Protein AF-A0A969CBD1-F1 (afdb_monomer_lite)

Radius of gyration: 22.47 Å; chains: 1; bounding box: 47×36×71 Å

Structure (mmCIF, N/CA/C/O backbone):
data_AF-A0A969CBD1-F1
#
_entry.id   AF-A0A969CBD1-F1
#
loop_
_atom_site.group_PDB
_atom_site.id
_atom_site.type_symbol
_atom_site.label_atom_id
_atom_site.label_alt_id
_atom_site.label_comp_id
_atom_site.label_asym_id
_atom_site.label_entity_id
_atom_site.label_seq_id
_atom_site.pdbx_PDB_ins_code
_atom_site.Cartn_x
_atom_site.Cartn_y
_atom_site.Cartn_z
_atom_site.occupancy
_atom_site.B_iso_or_equiv
_atom_site.auth_seq_id
_atom_site.auth_comp_id
_atom_site.auth_asym_id
_atom_site.auth_atom_id
_atom_site.pdbx_PDB_model_num
ATOM 1 N N . MET A 1 1 ? 7.216 21.024 -9.875 1.00 52.62 1 MET A N 1
ATOM 2 C CA . MET A 1 1 ? 6.582 19.966 -10.705 1.00 52.62 1 MET A CA 1
ATOM 3 C C . MET A 1 1 ? 6.315 20.379 -12.161 1.00 52.62 1 MET A C 1
ATOM 5 O O . MET A 1 1 ? 6.197 19.482 -12.989 1.00 52.62 1 MET A O 1
ATOM 9 N N . LEU A 1 2 ? 6.235 21.676 -12.508 1.00 53.75 2 LEU A N 1
ATOM 10 C CA . LEU A 1 2 ? 6.038 22.125 -13.900 1.00 53.75 2 LEU A CA 1
ATOM 11 C C . LEU A 1 2 ? 7.269 21.847 -14.801 1.00 53.75 2 LEU A C 1
ATOM 13 O O . LEU A 1 2 ? 7.099 21.348 -15.909 1.00 53.75 2 LEU A O 1
ATOM 17 N N . ASP A 1 3 ? 8.495 22.052 -14.300 1.00 60.16 3 ASP A N 1
ATOM 18 C CA . ASP A 1 3 ? 9.748 21.899 -15.076 1.00 60.16 3 ASP A CA 1
ATOM 19 C C . ASP A 1 3 ? 9.999 20.495 -15.635 1.00 60.16 3 ASP A C 1
ATOM 21 O O . ASP A 1 3 ? 10.441 20.321 -16.770 1.00 60.16 3 ASP A O 1
ATOM 25 N N . GLN A 1 4 ? 9.683 19.460 -14.858 1.00 65.44 4 GLN A N 1
ATOM 26 C CA . GLN A 1 4 ? 9.975 18.079 -15.245 1.00 65.44 4 GLN A CA 1
ATOM 27 C C . GLN A 1 4 ? 9.102 17.622 -16.423 1.00 65.44 4 GLN A C 1
ATOM 29 O O . GLN A 1 4 ? 9.536 16.832 -17.259 1.00 65.44 4 GLN A O 1
ATOM 34 N N . ARG A 1 5 ? 7.882 18.168 -16.522 1.00 72.94 5 ARG A N 1
ATOM 35 C CA . ARG A 1 5 ? 6.955 17.900 -17.628 1.00 72.94 5 ARG A CA 1
ATOM 36 C C . ARG A 1 5 ? 7.466 18.516 -18.930 1.00 72.94 5 ARG A C 1
ATOM 38 O O . ARG A 1 5 ? 7.411 17.853 -19.960 1.00 72.94 5 ARG A O 1
ATOM 45 N N . PHE A 1 6 ? 8.030 19.726 -18.878 1.00 76.00 6 PHE A N 1
ATOM 46 C CA . PHE A 1 6 ? 8.661 20.362 -20.039 1.00 76.00 6 PHE A CA 1
ATOM 47 C C . PHE A 1 6 ? 9.896 19.599 -20.517 1.00 76.00 6 PHE A C 1
ATOM 49 O O . PHE A 1 6 ? 10.013 19.341 -21.711 1.00 76.00 6 PHE A O 1
ATOM 56 N N . ALA A 1 7 ? 10.773 19.164 -19.608 1.00 74.12 7 ALA A N 1
ATOM 57 C CA . ALA A 1 7 ? 11.958 18.386 -19.972 1.00 74.12 7 ALA A CA 1
ATOM 58 C C . ALA A 1 7 ? 11.601 17.049 -20.657 1.00 74.12 7 ALA A C 1
ATOM 60 O O . ALA A 1 7 ? 12.218 16.679 -21.656 1.00 74.12 7 ALA A O 1
ATOM 61 N N . ILE A 1 8 ? 10.570 16.351 -20.162 1.00 77.81 8 ILE A N 1
ATOM 62 C CA . ILE A 1 8 ? 10.085 15.094 -20.756 1.00 77.81 8 ILE A CA 1
ATOM 63 C C . ILE A 1 8 ? 9.450 15.329 -22.131 1.00 77.81 8 ILE A C 1
ATOM 65 O O . ILE A 1 8 ? 9.606 14.488 -23.009 1.00 77.81 8 ILE A O 1
ATOM 69 N N . LEU A 1 9 ? 8.758 16.455 -22.337 1.00 82.81 9 LEU A N 1
ATOM 70 C CA . LEU A 1 9 ? 8.154 16.815 -23.626 1.00 82.81 9 LEU A CA 1
ATOM 71 C C . LEU A 1 9 ? 9.183 17.304 -24.652 1.00 82.81 9 LEU A C 1
ATOM 73 O O . LEU A 1 9 ? 9.011 17.076 -25.848 1.00 82.81 9 LEU A O 1
ATOM 77 N N . LEU A 1 10 ? 10.268 17.936 -24.203 1.00 83.31 10 LEU A N 1
ATOM 78 C CA . LEU A 1 10 ? 11.311 18.474 -25.072 1.00 83.31 10 LEU A CA 1
ATOM 79 C C . LEU A 1 10 ? 12.036 17.370 -25.854 1.00 83.31 10 LEU A C 1
ATOM 81 O O . LEU A 1 10 ? 12.313 17.538 -27.036 1.00 83.31 10 LEU A O 1
ATOM 85 N N . ALA A 1 11 ? 12.313 16.228 -25.223 1.00 79.94 11 ALA A N 1
ATOM 86 C CA . ALA A 1 11 ? 13.013 15.114 -25.861 1.00 79.94 11 ALA A CA 1
ATOM 87 C C . ALA A 1 11 ? 12.280 14.541 -27.102 1.00 79.94 11 ALA A C 1
ATOM 89 O O . ALA A 1 11 ? 12.882 14.521 -28.177 1.00 79.94 11 ALA A O 1
ATOM 90 N N . PRO A 1 12 ? 10.999 14.120 -27.032 1.00 76.44 12 PRO A N 1
ATOM 91 C CA . PRO A 1 12 ? 10.260 13.663 -28.206 1.00 76.44 12 PRO A CA 1
ATOM 92 C C . PRO A 1 12 ? 9.997 14.794 -29.203 1.00 76.44 12 PRO A C 1
ATOM 94 O O . PRO A 1 12 ? 9.977 14.531 -30.401 1.00 76.44 12 PRO A O 1
ATOM 97 N N . LEU A 1 13 ? 9.852 16.044 -28.745 1.00 83.62 13 LEU A N 1
ATOM 98 C CA . LEU A 1 13 ? 9.710 17.201 -29.630 1.00 83.62 13 LEU A CA 1
ATOM 99 C C . LEU A 1 13 ? 10.978 17.422 -30.469 1.00 83.62 13 LEU A C 1
ATOM 101 O O . LEU A 1 13 ? 10.888 17.605 -31.676 1.00 83.62 13 LEU A O 1
ATOM 105 N N . LEU A 1 14 ? 12.165 17.345 -29.861 1.00 81.12 14 LEU A N 1
ATOM 106 C CA . LEU A 1 14 ? 13.442 17.442 -30.572 1.00 81.12 14 LEU A CA 1
ATOM 107 C C . LEU A 1 14 ? 13.623 16.292 -31.566 1.00 81.12 14 LEU A C 1
ATOM 109 O O . LEU A 1 14 ? 14.070 16.527 -32.685 1.00 81.12 14 LEU A O 1
ATOM 113 N N . ILE A 1 15 ? 13.227 15.070 -31.201 1.00 78.69 15 ILE A N 1
ATOM 114 C CA . ILE A 1 15 ? 13.237 13.917 -32.114 1.00 78.69 15 ILE A CA 1
ATOM 115 C C . ILE A 1 15 ? 12.271 14.146 -33.288 1.00 78.69 15 ILE A C 1
ATOM 117 O O . ILE A 1 15 ? 12.641 13.924 -34.434 1.00 78.69 15 ILE A O 1
ATOM 121 N N . ALA A 1 16 ? 11.056 14.638 -33.031 1.00 75.94 16 ALA A N 1
ATOM 122 C CA . ALA A 1 16 ? 10.063 14.916 -34.070 1.00 75.94 16 ALA A CA 1
ATOM 123 C C . ALA A 1 16 ? 10.475 16.074 -34.999 1.00 75.94 16 ALA A C 1
ATOM 125 O O . ALA A 1 16 ? 10.200 16.039 -36.198 1.00 75.94 16 ALA A O 1
ATOM 126 N N . CYS A 1 17 ? 11.155 17.086 -34.455 1.00 81.69 17 CYS A N 1
ATOM 127 C CA . CYS A 1 17 ? 11.634 18.253 -35.193 1.00 81.69 17 CYS A CA 1
ATOM 128 C C . CYS A 1 17 ? 12.967 18.013 -35.920 1.00 81.69 17 CYS A C 1
ATOM 130 O O . CYS A 1 17 ? 13.375 18.851 -36.724 1.00 81.69 17 CYS A O 1
ATOM 132 N N . THR A 1 18 ? 13.653 16.893 -35.676 1.00 80.69 18 THR A N 1
ATOM 133 C CA . THR A 1 18 ? 14.911 16.556 -36.354 1.00 80.69 18 THR A CA 1
ATOM 134 C C . THR A 1 18 ? 14.688 15.464 -37.395 1.00 80.69 18 THR A C 1
ATOM 136 O O . THR A 1 18 ? 14.350 14.323 -37.097 1.00 80.69 18 THR A O 1
ATOM 139 N N . ARG A 1 19 ? 14.922 15.789 -38.671 1.00 75.25 19 ARG A N 1
ATOM 140 C CA . ARG A 1 19 ? 14.993 14.774 -39.731 1.00 75.25 19 ARG A CA 1
ATOM 141 C C . ARG A 1 19 ? 16.381 14.147 -39.737 1.00 75.25 19 ARG A C 1
ATOM 143 O O . ARG A 1 19 ? 17.276 14.605 -40.443 1.00 75.25 19 ARG A O 1
ATOM 150 N N . PHE A 1 20 ? 16.565 13.096 -38.946 1.00 75.69 20 PHE A N 1
ATOM 151 C CA . PHE A 1 20 ? 17.799 12.320 -38.975 1.00 75.69 20 PHE A CA 1
ATOM 152 C C . PHE A 1 20 ? 17.825 11.407 -40.207 1.00 75.69 20 PHE A C 1
ATOM 154 O O . PHE A 1 20 ? 17.099 10.418 -40.276 1.00 75.69 20 PHE A O 1
ATOM 161 N N . THR A 1 21 ? 18.669 11.741 -41.186 1.00 78.88 21 THR A N 1
ATOM 162 C CA . THR A 1 21 ? 18.946 10.875 -42.341 1.00 78.88 21 THR A CA 1
ATOM 163 C C . THR A 1 21 ? 20.334 10.262 -42.156 1.00 78.88 21 THR A C 1
ATOM 165 O O . THR A 1 21 ? 21.328 10.980 -42.284 1.00 78.88 21 THR A O 1
ATOM 168 N N . PRO A 1 22 ? 20.445 8.969 -41.808 1.00 77.75 22 PRO A N 1
ATOM 169 C CA . PRO A 1 22 ? 21.741 8.340 -41.608 1.00 77.75 22 PRO A CA 1
ATOM 170 C C . PRO A 1 22 ? 22.526 8.321 -42.930 1.00 77.75 22 PRO A C 1
ATOM 172 O O . PRO A 1 22 ? 21.990 7.890 -43.950 1.00 77.75 22 PRO A O 1
ATOM 175 N N . PRO A 1 23 ? 23.807 8.731 -42.939 1.00 79.75 23 PRO A N 1
ATOM 176 C CA . PRO A 1 23 ? 24.582 8.862 -44.175 1.00 79.75 23 PRO A CA 1
ATOM 177 C C . PRO A 1 23 ? 24.974 7.512 -44.796 1.00 79.75 23 PRO A C 1
ATOM 179 O O . PRO A 1 23 ? 25.394 7.461 -45.949 1.00 79.75 23 PRO A O 1
ATOM 182 N N . ARG A 1 24 ? 24.868 6.408 -44.042 1.00 89.62 24 ARG A N 1
ATOM 183 C CA . ARG A 1 24 ? 25.140 5.042 -44.513 1.00 89.62 24 ARG A CA 1
ATOM 184 C C . ARG A 1 24 ? 24.111 4.060 -43.942 1.00 89.62 24 ARG A C 1
ATOM 186 O O . ARG A 1 24 ? 23.766 4.189 -42.764 1.00 89.62 24 ARG A O 1
ATOM 193 N N . PRO A 1 25 ? 23.699 3.024 -44.699 1.00 86.25 25 PRO A N 1
ATOM 194 C CA . PRO A 1 25 ? 22.736 2.026 -44.225 1.00 86.25 25 PRO A CA 1
ATOM 195 C C . PRO A 1 25 ? 23.235 1.265 -42.988 1.00 86.25 25 PRO A C 1
ATOM 197 O O . PRO A 1 25 ? 22.450 0.978 -42.089 1.00 86.25 25 PRO A O 1
ATOM 200 N N . ALA A 1 26 ? 24.547 1.033 -42.878 1.00 90.56 26 ALA A N 1
ATOM 201 C CA . ALA A 1 26 ? 25.154 0.395 -41.709 1.00 90.56 26 ALA A CA 1
ATOM 202 C C . ALA A 1 26 ? 24.943 1.193 -40.405 1.00 90.56 26 ALA A C 1
ATOM 204 O O . ALA A 1 26 ? 24.744 0.605 -39.347 1.00 90.56 26 ALA A O 1
ATOM 205 N N . ILE A 1 27 ? 24.933 2.532 -40.471 1.00 88.81 27 ILE A N 1
ATOM 206 C CA . ILE A 1 27 ? 24.685 3.394 -39.300 1.00 88.81 27 ILE A CA 1
ATOM 207 C C . ILE A 1 27 ? 23.218 3.293 -38.876 1.00 88.81 27 ILE A C 1
ATOM 209 O O . ILE A 1 27 ? 22.927 3.195 -37.688 1.00 88.81 27 ILE A O 1
ATOM 213 N N . ALA A 1 28 ? 22.296 3.266 -39.844 1.00 85.31 28 ALA A N 1
ATOM 214 C CA . ALA A 1 28 ? 20.875 3.065 -39.576 1.00 85.31 28 ALA A CA 1
ATOM 215 C C . ALA A 1 28 ? 20.621 1.712 -38.891 1.00 85.31 28 ALA A C 1
ATOM 217 O O . ALA A 1 28 ? 19.917 1.646 -37.886 1.00 85.31 28 ALA A O 1
ATOM 218 N N . GLN A 1 29 ? 21.246 0.647 -39.402 1.00 90.06 29 GLN A N 1
ATOM 219 C CA . GLN A 1 29 ? 21.161 -0.701 -38.838 1.00 90.06 29 GLN A CA 1
ATOM 220 C C . GLN A 1 29 ? 21.757 -0.775 -37.429 1.00 90.06 29 GLN A C 1
ATOM 222 O O . GLN A 1 29 ? 21.137 -1.357 -36.544 1.00 90.06 29 GLN A O 1
ATOM 227 N N . ALA A 1 30 ? 22.915 -0.149 -37.193 1.00 91.31 30 ALA A N 1
ATOM 228 C CA . ALA A 1 30 ? 23.539 -0.101 -35.873 1.00 91.31 30 ALA A CA 1
ATOM 229 C C . ALA A 1 30 ? 22.672 0.652 -34.850 1.00 91.31 30 ALA A C 1
ATOM 231 O O . ALA A 1 30 ? 22.482 0.171 -33.735 1.00 91.31 30 ALA A O 1
ATOM 232 N N . LEU A 1 31 ? 22.095 1.798 -35.233 1.00 88.81 31 LEU A N 1
ATOM 233 C CA . LEU A 1 31 ? 21.176 2.554 -34.377 1.00 88.81 31 LEU A CA 1
ATOM 234 C C . LEU A 1 31 ? 19.907 1.762 -34.069 1.00 88.81 31 LEU A C 1
ATOM 236 O O . LEU A 1 31 ? 19.485 1.712 -32.916 1.00 88.81 31 LEU A O 1
ATOM 240 N N . PHE A 1 32 ? 19.322 1.109 -35.073 1.00 89.38 32 PHE A N 1
ATOM 241 C CA . PHE A 1 32 ? 18.166 0.245 -34.870 1.00 89.38 32 PHE A CA 1
ATOM 242 C C . PHE A 1 32 ? 18.493 -0.913 -33.922 1.00 89.38 32 PHE A C 1
ATOM 244 O O . PHE A 1 32 ? 17.759 -1.138 -32.965 1.00 89.38 32 PHE A O 1
ATOM 251 N N . ALA A 1 33 ? 19.616 -1.604 -34.135 1.00 94.31 33 ALA A N 1
ATOM 252 C CA . ALA A 1 33 ? 20.061 -2.691 -33.269 1.00 94.31 33 ALA A CA 1
ATOM 253 C C . ALA A 1 33 ? 20.298 -2.212 -31.829 1.00 94.31 33 ALA A C 1
ATOM 255 O O . ALA A 1 33 ? 19.878 -2.876 -30.885 1.00 94.31 33 ALA A O 1
ATOM 256 N N . MET A 1 34 ? 20.904 -1.036 -31.652 1.00 94.56 34 MET A N 1
ATOM 257 C CA . MET A 1 34 ? 21.104 -0.417 -30.341 1.00 94.56 34 MET A CA 1
ATOM 258 C C . MET A 1 34 ? 19.771 -0.096 -29.652 1.00 94.56 34 MET A C 1
ATOM 260 O O . MET A 1 34 ? 19.590 -0.438 -28.486 1.00 94.56 34 MET A O 1
ATOM 264 N N . LEU A 1 35 ? 18.824 0.533 -30.354 1.00 91.50 35 LEU A N 1
ATOM 265 C CA . LEU A 1 35 ? 17.502 0.854 -29.805 1.00 91.50 35 LEU A CA 1
ATOM 266 C C . LEU A 1 35 ? 16.701 -0.409 -29.477 1.00 91.50 35 LEU A C 1
ATOM 268 O O . LEU A 1 35 ? 16.071 -0.475 -28.423 1.00 91.50 35 LEU A O 1
ATOM 272 N N . ALA A 1 36 ? 16.764 -1.425 -30.338 1.00 93.62 36 ALA A N 1
ATOM 273 C CA . ALA A 1 36 ? 16.148 -2.722 -30.095 1.00 93.62 36 ALA A CA 1
ATOM 274 C C . ALA A 1 36 ? 16.757 -3.402 -28.861 1.00 93.62 36 ALA A C 1
ATOM 276 O O . ALA A 1 36 ? 16.020 -3.894 -28.010 1.00 93.62 36 ALA A O 1
ATOM 277 N N . LEU A 1 37 ? 18.085 -3.370 -28.709 1.00 96.31 37 LEU A N 1
ATOM 278 C CA . LEU A 1 37 ? 18.768 -3.900 -27.530 1.00 96.31 37 LEU A CA 1
ATOM 279 C C . LEU A 1 37 ? 18.362 -3.151 -26.253 1.00 96.31 37 LEU A C 1
ATOM 281 O O . LEU A 1 37 ? 18.040 -3.784 -25.251 1.00 96.31 37 LEU A O 1
ATOM 285 N N . LEU A 1 38 ? 18.318 -1.816 -26.287 1.00 95.31 38 LEU A N 1
ATOM 286 C CA . LEU A 1 38 ? 17.863 -1.001 -25.156 1.00 95.31 38 LEU A CA 1
ATOM 287 C C . LEU A 1 38 ? 16.411 -1.309 -24.779 1.00 95.31 38 LEU A C 1
ATOM 289 O O . LEU A 1 38 ? 16.097 -1.426 -23.594 1.00 95.31 38 LEU A O 1
ATOM 293 N N . LEU A 1 39 ? 15.536 -1.484 -25.772 1.00 94.31 39 LEU A N 1
ATOM 294 C CA . LEU A 1 39 ? 14.149 -1.881 -25.554 1.00 94.31 39 LEU A CA 1
ATOM 295 C C . LEU A 1 39 ? 14.066 -3.270 -24.911 1.00 94.31 39 LEU A C 1
ATOM 297 O O . LEU A 1 39 ? 13.336 -3.437 -23.939 1.00 94.31 39 LEU A O 1
ATOM 301 N N . LEU A 1 40 ? 14.836 -4.246 -25.398 1.00 96.69 40 LEU A N 1
ATOM 302 C CA . LEU A 1 40 ? 14.881 -5.594 -24.827 1.00 96.69 40 LEU A CA 1
ATOM 303 C C . LEU A 1 40 ? 15.370 -5.582 -23.378 1.00 96.69 40 LEU A C 1
ATOM 305 O O . LEU A 1 40 ? 14.739 -6.198 -22.522 1.00 96.69 40 LEU A O 1
ATOM 309 N N . ILE A 1 41 ? 16.439 -4.837 -23.080 1.00 95.25 41 ILE A N 1
ATOM 310 C CA . ILE A 1 41 ? 16.942 -4.666 -21.711 1.00 95.25 41 ILE A CA 1
ATOM 311 C C . ILE A 1 41 ? 15.858 -4.037 -20.833 1.00 95.25 41 ILE A C 1
ATOM 313 O O . ILE A 1 41 ? 15.567 -4.545 -19.751 1.00 95.25 41 ILE A O 1
ATOM 317 N N . ARG A 1 42 ? 15.215 -2.959 -21.297 1.00 90.88 42 ARG A N 1
ATOM 318 C CA . ARG A 1 42 ? 14.157 -2.278 -20.542 1.00 90.88 42 ARG A CA 1
ATOM 319 C C . ARG A 1 42 ? 12.977 -3.204 -20.260 1.00 90.88 42 ARG A C 1
ATOM 321 O O . ARG A 1 42 ? 12.519 -3.254 -19.121 1.00 90.88 42 ARG A O 1
ATOM 328 N N . THR A 1 43 ? 12.512 -3.944 -21.260 1.00 92.38 43 THR A N 1
ATOM 329 C CA . THR A 1 43 ? 11.437 -4.930 -21.108 1.00 92.38 43 THR A CA 1
ATOM 330 C C . THR A 1 43 ? 11.844 -6.047 -20.153 1.00 92.38 43 THR A C 1
ATOM 332 O O . THR A 1 43 ? 11.051 -6.420 -19.294 1.00 92.38 43 THR A O 1
ATOM 335 N N . GLY A 1 44 ? 13.087 -6.528 -20.233 1.00 93.56 44 GLY A N 1
ATOM 336 C CA . GLY A 1 44 ? 13.635 -7.516 -19.305 1.00 93.56 44 GLY A CA 1
ATOM 337 C C . GLY A 1 44 ? 13.632 -7.028 -17.856 1.00 93.56 44 GLY A C 1
ATOM 338 O O . GLY A 1 44 ? 13.184 -7.751 -16.970 1.00 93.56 44 GLY A O 1
ATOM 339 N N . VAL A 1 45 ? 14.040 -5.777 -17.613 1.00 87.75 45 VAL A N 1
ATOM 340 C CA . VAL A 1 45 ? 13.984 -5.155 -16.278 1.00 87.75 45 VAL A CA 1
ATOM 341 C C . VAL A 1 45 ? 12.543 -5.059 -15.773 1.00 87.75 45 VAL A C 1
ATOM 343 O O . VAL A 1 45 ? 12.283 -5.429 -14.633 1.00 87.75 45 VAL A O 1
ATOM 346 N N . VAL A 1 46 ? 11.597 -4.614 -16.608 1.00 85.62 46 VAL A N 1
ATOM 347 C CA . VAL A 1 46 ? 10.173 -4.522 -16.229 1.00 85.62 46 VAL A CA 1
ATOM 348 C C . VAL A 1 46 ? 9.575 -5.903 -15.943 1.00 85.62 46 VAL A C 1
ATOM 350 O O . VAL A 1 46 ? 8.848 -6.075 -14.968 1.00 85.62 46 VAL A O 1
ATOM 353 N N . ALA A 1 47 ? 9.897 -6.908 -16.756 1.00 87.75 47 ALA A N 1
ATOM 354 C CA . ALA A 1 47 ? 9.450 -8.276 -16.524 1.00 87.75 47 ALA A CA 1
ATOM 355 C C . ALA A 1 47 ? 10.019 -8.830 -15.209 1.00 87.75 47 ALA A C 1
ATOM 357 O O . ALA A 1 47 ? 9.289 -9.440 -14.427 1.00 87.75 47 ALA A O 1
ATOM 358 N N . HIS A 1 48 ? 11.301 -8.574 -14.932 1.00 85.94 48 HIS A N 1
ATOM 359 C CA . HIS A 1 48 ? 11.945 -8.986 -13.690 1.00 85.94 48 HIS A CA 1
ATOM 360 C C . HIS A 1 48 ? 11.299 -8.333 -12.458 1.00 85.94 48 HIS A C 1
ATOM 362 O O . HIS A 1 48 ? 10.995 -9.034 -11.491 1.00 85.94 48 HIS A O 1
ATOM 368 N N . THR A 1 49 ? 11.015 -7.025 -12.494 1.00 81.69 49 THR A N 1
ATOM 369 C CA . THR A 1 49 ? 10.340 -6.341 -11.377 1.00 81.69 49 THR A CA 1
ATOM 370 C C . THR A 1 49 ? 8.911 -6.839 -11.182 1.00 81.69 49 THR A C 1
ATOM 372 O O . THR A 1 49 ? 8.503 -7.091 -10.051 1.00 81.69 49 THR A O 1
ATOM 375 N N . TRP A 1 50 ? 8.157 -7.077 -12.258 1.00 83.75 50 TRP A N 1
ATOM 376 C CA . TRP A 1 50 ? 6.828 -7.689 -12.168 1.00 83.75 50 TRP A CA 1
ATOM 377 C C . TRP A 1 50 ? 6.848 -9.076 -11.530 1.00 83.75 50 TRP A C 1
ATOM 379 O O . TRP A 1 50 ? 5.992 -9.374 -10.698 1.00 83.75 50 TRP A O 1
ATOM 389 N N . VAL A 1 51 ? 7.815 -9.924 -11.891 1.00 85.81 51 VAL A N 1
ATOM 390 C CA . VAL A 1 51 ? 7.967 -11.245 -11.266 1.00 85.81 51 VAL A CA 1
ATOM 391 C C . VAL A 1 51 ? 8.287 -11.102 -9.778 1.00 85.81 51 VAL A C 1
ATOM 393 O O . VAL A 1 51 ? 7.678 -11.804 -8.974 1.00 85.81 51 VAL A O 1
ATOM 396 N N . ALA A 1 52 ? 9.158 -10.163 -9.398 1.00 79.62 52 ALA A N 1
ATOM 397 C CA . ALA A 1 52 ? 9.479 -9.902 -7.995 1.00 79.62 52 ALA A CA 1
ATOM 398 C C . ALA A 1 52 ? 8.249 -9.453 -7.180 1.00 79.62 52 ALA A C 1
ATOM 400 O O . ALA A 1 52 ? 8.047 -9.929 -6.064 1.00 79.62 52 ALA A O 1
ATOM 401 N N . HIS A 1 53 ? 7.375 -8.618 -7.750 1.00 80.69 53 HIS A N 1
ATOM 402 C CA . HIS A 1 53 ? 6.156 -8.148 -7.077 1.00 80.69 53 HIS A CA 1
ATOM 403 C C . HIS A 1 53 ? 5.059 -9.210 -6.924 1.00 80.69 53 HIS A C 1
ATOM 405 O O . HIS A 1 53 ? 4.110 -9.000 -6.168 1.00 80.69 53 HIS A O 1
ATOM 411 N N . ARG A 1 54 ? 5.164 -10.371 -7.587 1.00 86.94 54 ARG A N 1
ATOM 412 C CA . ARG A 1 54 ? 4.211 -11.474 -7.362 1.00 86.94 54 ARG A CA 1
ATOM 413 C C . ARG A 1 54 ? 4.245 -11.970 -5.919 1.00 86.94 54 ARG A C 1
ATOM 415 O O . ARG A 1 54 ? 3.195 -12.345 -5.407 1.00 86.94 54 ARG A O 1
ATOM 422 N N . ALA A 1 55 ? 5.418 -11.951 -5.284 1.00 85.62 55 ALA A N 1
ATOM 423 C CA . ALA A 1 55 ? 5.559 -12.307 -3.876 1.00 85.62 55 ALA A CA 1
ATOM 424 C C . ALA A 1 55 ? 4.814 -11.305 -2.982 1.00 85.62 55 ALA A C 1
ATOM 426 O O . ALA A 1 55 ? 3.983 -11.719 -2.181 1.00 85.62 55 ALA A O 1
ATOM 427 N N . ASP A 1 56 ? 5.021 -10.001 -3.205 1.00 85.69 56 ASP A N 1
ATOM 428 C CA . ASP A 1 56 ? 4.342 -8.932 -2.458 1.00 85.69 56 ASP A CA 1
ATOM 429 C C . ASP A 1 56 ? 2.806 -9.040 -2.590 1.00 85.69 56 ASP A C 1
ATOM 431 O O . ASP A 1 56 ? 2.072 -8.914 -1.612 1.00 85.69 56 ASP A O 1
ATOM 435 N N . LEU A 1 57 ? 2.302 -9.322 -3.801 1.00 89.44 57 LEU A N 1
ATOM 436 C CA . LEU A 1 57 ? 0.868 -9.506 -4.048 1.00 89.44 57 LEU A CA 1
ATOM 437 C C . LEU A 1 57 ? 0.313 -10.771 -3.378 1.00 89.44 57 LEU A C 1
ATOM 439 O O . LEU A 1 57 ? -0.808 -10.755 -2.870 1.00 89.44 57 LEU A O 1
ATOM 443 N N . ALA A 1 58 ? 1.062 -11.875 -3.407 1.00 92.12 58 ALA A N 1
ATOM 444 C CA . ALA A 1 58 ? 0.651 -13.116 -2.761 1.00 92.12 58 ALA A CA 1
ATOM 445 C C . ALA A 1 58 ? 0.563 -12.943 -1.239 1.00 92.12 58 ALA A C 1
ATOM 447 O O . ALA A 1 58 ? -0.427 -13.350 -0.641 1.00 92.12 58 ALA A O 1
ATOM 448 N N . GLU A 1 59 ? 1.551 -12.282 -0.638 1.00 90.75 59 GLU A N 1
ATOM 449 C CA . GLU A 1 59 ? 1.585 -11.968 0.791 1.00 90.75 59 GLU A CA 1
ATOM 450 C C . GLU A 1 59 ? 0.444 -11.018 1.190 1.00 90.75 59 GLU A C 1
ATOM 452 O O . GLU A 1 59 ? -0.291 -11.291 2.137 1.00 90.75 59 GLU A O 1
ATOM 457 N N . MET A 1 60 ? 0.190 -9.969 0.398 1.00 92.69 60 MET A N 1
ATOM 458 C CA . MET A 1 60 ? -0.976 -9.100 0.591 1.00 92.69 60 MET A CA 1
ATOM 459 C C . MET A 1 60 ? -2.288 -9.893 0.562 1.00 92.69 60 MET A C 1
ATOM 461 O O . MET A 1 60 ? -3.150 -9.702 1.416 1.00 92.69 60 MET A O 1
ATOM 465 N N . ARG A 1 61 ? -2.456 -10.816 -0.391 1.00 95.00 61 ARG A N 1
ATOM 466 C CA . ARG A 1 61 ? -3.648 -11.675 -0.440 1.00 95.00 61 ARG A CA 1
ATOM 467 C C . ARG A 1 61 ? -3.742 -12.632 0.741 1.00 95.00 61 ARG A C 1
ATOM 469 O O . ARG A 1 61 ? -4.853 -12.928 1.166 1.00 95.00 61 ARG A O 1
ATOM 476 N N 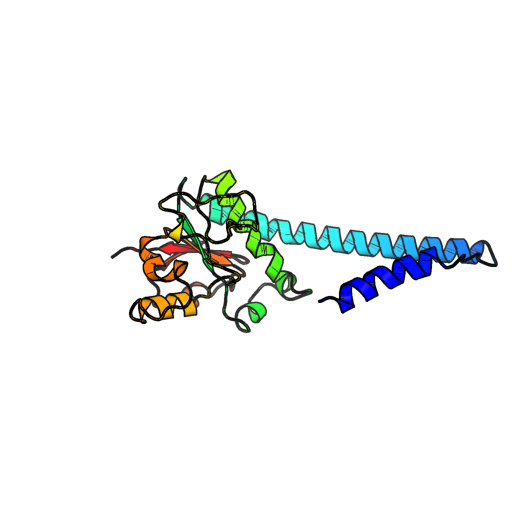. GLN A 1 62 ? -2.620 -13.097 1.290 1.00 95.44 62 GLN A N 1
ATOM 477 C CA . GLN A 1 62 ? -2.623 -13.875 2.530 1.00 95.44 62 GLN A CA 1
ATOM 478 C C . GLN A 1 62 ? -3.126 -13.030 3.704 1.00 95.44 62 GLN A C 1
ATOM 480 O O . GLN A 1 62 ? -4.012 -13.485 4.424 1.00 95.44 62 GLN A O 1
ATOM 485 N N . ALA A 1 63 ? -2.656 -11.785 3.846 1.00 94.75 63 ALA A N 1
ATOM 486 C CA . ALA A 1 63 ? -3.173 -10.854 4.850 1.00 94.75 63 ALA A CA 1
ATOM 487 C C . ALA A 1 63 ? -4.682 -10.615 4.664 1.00 94.75 63 ALA A C 1
ATOM 489 O O . ALA A 1 63 ? -5.471 -10.777 5.594 1.00 94.75 63 ALA A O 1
ATOM 490 N N . ILE A 1 64 ? -5.113 -10.317 3.435 1.00 96.56 64 ILE A N 1
ATOM 491 C CA . ILE A 1 64 ? -6.531 -10.126 3.106 1.00 96.56 64 ILE A CA 1
ATOM 492 C C . ILE A 1 64 ? -7.335 -11.393 3.409 1.00 96.56 64 ILE A C 1
ATOM 494 O O . ILE A 1 64 ? -8.456 -11.297 3.893 1.00 96.56 64 ILE A O 1
ATOM 498 N N . ALA A 1 65 ? -6.802 -12.593 3.180 1.00 96.56 65 ALA A N 1
ATOM 499 C CA . ALA A 1 65 ? -7.518 -13.830 3.471 1.00 96.56 65 ALA A CA 1
ATOM 500 C C . ALA A 1 65 ? -7.860 -13.985 4.965 1.00 96.56 65 ALA A C 1
ATOM 502 O O . ALA A 1 65 ? -8.921 -14.543 5.265 1.00 96.56 65 ALA A O 1
ATOM 503 N N . MET A 1 66 ? -7.016 -13.455 5.862 1.00 96.75 66 MET A N 1
ATOM 504 C CA . MET A 1 66 ? -7.155 -13.550 7.322 1.00 96.75 66 MET A CA 1
ATOM 505 C C . MET A 1 66 ? -8.195 -12.600 7.927 1.00 96.75 66 MET A C 1
ATOM 507 O O . MET A 1 66 ? -8.638 -12.846 9.049 1.00 96.75 66 MET A O 1
ATOM 511 N N . ILE A 1 67 ? -8.606 -11.543 7.219 1.00 96.56 67 ILE A N 1
ATOM 512 C CA . ILE A 1 67 ? -9.632 -10.621 7.726 1.00 96.56 67 ILE A CA 1
ATOM 513 C C . ILE A 1 67 ? -11.053 -11.133 7.448 1.00 96.56 67 ILE A C 1
ATOM 515 O O . ILE A 1 67 ? -11.330 -11.836 6.461 1.00 96.56 67 ILE A O 1
ATOM 519 N N . GLU A 1 68 ? -11.980 -10.753 8.326 1.00 96.12 68 GLU A N 1
ATOM 520 C CA . GLU A 1 68 ? -13.399 -11.034 8.162 1.00 96.12 68 GLU A CA 1
ATOM 521 C C . GLU A 1 68 ? -14.008 -10.222 7.003 1.00 96.12 68 GLU A C 1
ATOM 523 O O . GLU A 1 68 ? -13.545 -9.138 6.636 1.00 96.12 68 GLU A O 1
ATOM 528 N N . ARG A 1 69 ? -15.086 -10.746 6.405 1.00 96.38 69 ARG A N 1
ATOM 529 C CA . ARG A 1 69 ? -15.830 -10.012 5.374 1.00 96.38 69 ARG A CA 1
ATOM 530 C C . ARG A 1 69 ? -16.478 -8.773 6.003 1.00 96.38 69 ARG A C 1
ATOM 532 O O . ARG A 1 69 ? -17.119 -8.894 7.040 1.00 96.38 69 ARG A O 1
ATOM 539 N N . GLY A 1 70 ? -16.339 -7.607 5.377 1.00 95.06 70 GLY A N 1
ATOM 540 C CA . GLY A 1 70 ? -16.856 -6.340 5.909 1.00 95.06 70 GLY A CA 1
ATOM 541 C C . GLY A 1 70 ? -15.977 -5.675 6.973 1.00 95.06 70 GLY A C 1
ATOM 542 O O . GLY A 1 70 ? -16.371 -4.636 7.497 1.00 95.06 70 GLY A O 1
ATOM 543 N N . ALA A 1 7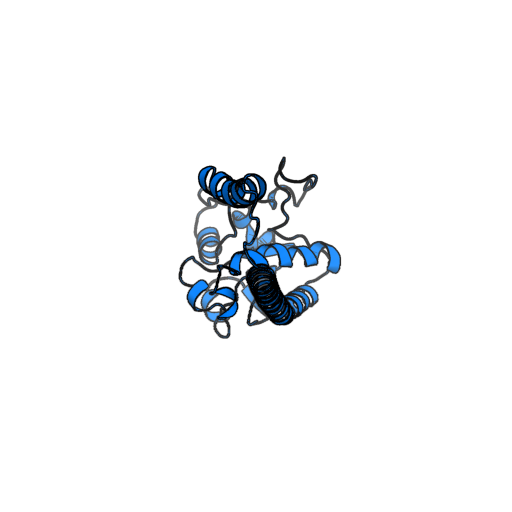1 ? -14.809 -6.241 7.296 1.00 95.94 71 ALA A N 1
ATOM 544 C CA . ALA A 1 71 ? -13.910 -5.676 8.297 1.00 95.94 71 ALA A CA 1
ATOM 545 C C . ALA A 1 71 ? -13.401 -4.275 7.913 1.00 95.94 71 ALA A C 1
ATOM 547 O O . ALA A 1 71 ? -13.338 -3.912 6.736 1.00 95.94 71 ALA A O 1
ATOM 548 N N . ARG A 1 72 ? -13.005 -3.487 8.915 1.00 94.94 72 ARG A N 1
ATOM 549 C CA . ARG A 1 72 ? -12.416 -2.153 8.741 1.00 94.94 72 ARG A CA 1
ATOM 550 C C . ARG A 1 72 ? -10.913 -2.233 8.973 1.00 94.94 72 ARG A C 1
ATOM 552 O O . ARG A 1 72 ? -10.466 -2.557 10.072 1.00 94.94 72 ARG A O 1
ATOM 559 N N . MET A 1 73 ? -10.133 -1.932 7.943 1.00 94.38 73 MET A N 1
ATOM 560 C CA . MET A 1 73 ? -8.678 -2.044 7.955 1.00 94.38 73 MET A CA 1
ATOM 561 C C . MET A 1 73 ? -8.016 -0.667 7.877 1.00 94.38 73 MET A C 1
ATOM 563 O O . MET A 1 73 ? -8.206 0.080 6.911 1.00 94.38 73 MET A O 1
ATOM 567 N N . LEU A 1 74 ? -7.214 -0.350 8.891 1.00 93.50 74 LEU A N 1
ATOM 568 C CA . LEU A 1 74 ? -6.366 0.832 8.920 1.00 93.50 74 LEU A CA 1
ATOM 569 C C . LEU A 1 74 ? -5.012 0.493 8.310 1.00 93.50 74 LEU A C 1
ATOM 571 O O . LEU A 1 74 ? -4.303 -0.378 8.799 1.00 93.50 74 LEU A O 1
ATOM 575 N N . VAL A 1 75 ? -4.647 1.192 7.247 1.00 91.62 75 VAL A N 1
ATOM 576 C CA . VAL A 1 75 ? -3.344 1.051 6.606 1.00 91.62 75 VAL A CA 1
ATOM 577 C C . VAL A 1 75 ? -2.401 2.090 7.190 1.00 91.62 75 VAL A C 1
ATOM 579 O O . VAL A 1 75 ? -2.694 3.289 7.153 1.00 91.62 75 VAL A O 1
ATOM 582 N N . VAL A 1 76 ? -1.270 1.619 7.699 1.00 89.50 76 VAL A N 1
ATOM 583 C CA . VAL A 1 76 ? -0.203 2.434 8.277 1.00 89.50 76 VAL A CA 1
ATOM 584 C C . VAL A 1 76 ? 1.106 2.173 7.544 1.00 89.50 76 VAL A C 1
ATOM 586 O O . VAL A 1 76 ? 1.255 1.194 6.806 1.00 89.50 76 VAL A O 1
ATOM 589 N N . ARG A 1 77 ? 2.074 3.059 7.744 1.00 84.75 77 ARG A N 1
ATOM 590 C CA . ARG A 1 77 ? 3.432 2.892 7.234 1.00 84.75 77 ARG A CA 1
ATOM 591 C C . ARG A 1 77 ? 4.463 3.051 8.352 1.00 84.75 77 ARG A C 1
ATOM 593 O O . ARG A 1 77 ? 4.178 3.663 9.372 1.00 84.75 77 ARG A O 1
ATOM 600 N N . PRO A 1 78 ? 5.691 2.587 8.139 1.00 78.19 78 PRO A N 1
ATOM 601 C CA . PRO A 1 78 ? 6.827 2.970 8.951 1.00 78.19 78 PRO A CA 1
ATOM 602 C C . PRO A 1 78 ? 7.128 4.476 8.937 1.00 78.19 78 PRO A C 1
ATOM 604 O O . PRO A 1 78 ? 6.878 5.189 7.952 1.00 78.19 78 PRO A O 1
ATOM 607 N N . GLU A 1 79 ? 7.790 4.922 10.002 1.00 75.19 79 GLU A N 1
ATOM 608 C CA . GLU A 1 79 ? 8.439 6.222 10.119 1.00 75.19 79 GLU A CA 1
ATOM 609 C C . GLU A 1 79 ? 9.453 6.442 8.983 1.00 75.19 79 GLU A C 1
ATOM 611 O O . GLU A 1 79 ? 10.127 5.523 8.490 1.00 75.19 79 GLU A O 1
ATOM 616 N N . VAL A 1 80 ? 9.567 7.702 8.548 1.00 62.91 80 VAL A N 1
ATOM 617 C CA . VAL A 1 80 ? 10.502 8.100 7.488 1.00 62.91 80 VAL A CA 1
ATOM 618 C C . VAL A 1 80 ? 11.937 7.879 7.979 1.00 62.91 80 VAL A C 1
ATOM 620 O O . VAL A 1 80 ? 12.345 8.437 8.990 1.00 62.91 80 VAL A O 1
ATOM 623 N N . GLY A 1 81 ? 12.713 7.075 7.248 1.00 60.50 81 GLY A N 1
ATOM 624 C CA . GLY A 1 81 ? 14.110 6.746 7.570 1.00 60.50 81 GLY A CA 1
ATOM 625 C C . GLY A 1 81 ? 14.297 5.353 8.180 1.00 60.50 81 GLY A C 1
ATOM 626 O O . GLY A 1 81 ? 15.211 4.636 7.767 1.00 60.50 81 GLY A O 1
ATOM 627 N N . THR A 1 82 ? 13.404 4.927 9.075 1.00 59.34 82 THR A N 1
ATOM 628 C CA . THR A 1 82 ? 13.435 3.595 9.709 1.00 59.34 82 THR A CA 1
ATOM 629 C C . THR A 1 82 ? 12.913 2.519 8.754 1.00 59.34 82 THR A C 1
ATOM 631 O O . THR A 1 82 ? 13.584 1.512 8.525 1.00 59.34 82 THR A O 1
ATOM 634 N N . GLY A 1 83 ? 11.780 2.780 8.091 1.00 54.09 83 GLY A N 1
ATOM 635 C CA . GLY A 1 83 ? 11.139 1.824 7.177 1.00 54.09 83 GLY A CA 1
ATOM 636 C C . GLY A 1 83 ? 11.945 1.502 5.927 1.00 54.09 83 GLY A C 1
ATOM 637 O O . GLY A 1 83 ? 12.063 0.348 5.532 1.00 54.09 83 GLY A O 1
ATOM 638 N N . LEU A 1 84 ? 12.573 2.512 5.315 1.00 55.28 84 LEU A N 1
ATOM 639 C CA . LEU A 1 84 ? 13.337 2.304 4.082 1.00 55.28 84 LEU A CA 1
ATOM 640 C C . LEU A 1 84 ? 14.603 1.472 4.323 1.00 55.28 84 LEU A C 1
ATOM 642 O O . LEU A 1 84 ? 15.091 0.839 3.397 1.00 55.28 84 LEU A O 1
ATOM 646 N N . ARG A 1 85 ? 15.160 1.459 5.541 1.00 58.56 85 ARG A N 1
ATOM 647 C CA . ARG A 1 85 ? 16.349 0.652 5.857 1.00 58.56 85 ARG A CA 1
ATOM 648 C C . ARG A 1 85 ? 16.027 -0.829 5.995 1.00 58.56 85 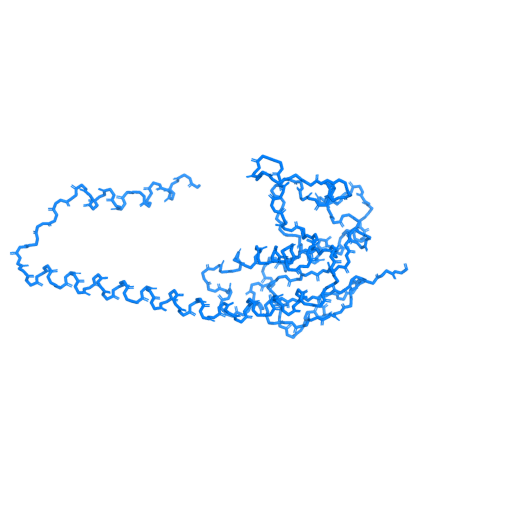ARG A C 1
ATOM 650 O O . ARG A 1 85 ? 16.860 -1.647 5.608 1.00 58.56 85 ARG A O 1
ATOM 657 N N . LEU A 1 86 ? 14.848 -1.148 6.510 1.00 60.19 86 LEU A N 1
ATOM 658 C CA . LEU A 1 86 ? 14.444 -2.508 6.861 1.00 60.19 86 LEU A CA 1
ATOM 659 C C . LEU A 1 86 ? 13.576 -3.163 5.780 1.00 60.19 86 LEU A C 1
ATOM 661 O O . LEU A 1 86 ? 13.575 -4.384 5.667 1.00 60.19 86 LEU A O 1
ATOM 665 N N . ALA A 1 87 ? 12.950 -2.366 4.908 1.00 63.53 87 ALA A N 1
ATOM 666 C CA . ALA A 1 87 ? 12.255 -2.884 3.741 1.00 63.53 87 ALA A CA 1
ATOM 667 C C . ALA A 1 87 ? 13.199 -3.715 2.840 1.00 63.53 87 ALA A C 1
ATOM 669 O O . ALA A 1 87 ? 14.381 -3.362 2.672 1.00 63.53 87 ALA A O 1
ATOM 670 N N . PRO A 1 88 ? 12.687 -4.785 2.201 1.00 65.62 88 PRO A N 1
ATOM 671 C CA . PRO A 1 88 ? 13.438 -5.571 1.235 1.00 65.62 88 PRO A CA 1
ATOM 672 C C . PRO A 1 88 ? 14.167 -4.699 0.209 1.00 65.62 88 PRO A C 1
ATOM 674 O O . PRO A 1 88 ? 13.633 -3.692 -0.254 1.00 65.62 88 PRO A O 1
ATOM 677 N N . GLN A 1 89 ? 15.369 -5.110 -0.218 1.00 67.19 89 GLN A N 1
ATOM 678 C CA . GLN A 1 89 ? 16.185 -4.346 -1.180 1.00 67.19 89 GLN A CA 1
ATOM 679 C C . GLN A 1 89 ? 15.393 -3.867 -2.405 1.00 67.19 89 GLN A C 1
ATOM 681 O O . GLN A 1 89 ? 15.566 -2.726 -2.832 1.00 67.19 89 GLN A O 1
ATOM 686 N N . ARG A 1 90 ? 14.479 -4.702 -2.911 1.00 66.69 90 ARG A N 1
ATOM 687 C CA . ARG A 1 90 ? 13.590 -4.385 -4.039 1.00 66.69 90 ARG A CA 1
ATOM 688 C C . ARG A 1 90 ? 12.701 -3.153 -3.817 1.00 66.69 90 ARG A C 1
ATOM 690 O O . ARG A 1 90 ? 12.390 -2.465 -4.779 1.00 66.69 90 ARG A O 1
ATOM 697 N N . HIS A 1 91 ? 12.332 -2.838 -2.575 1.00 64.06 91 HIS A N 1
ATOM 698 C CA . HIS A 1 91 ? 11.537 -1.654 -2.221 1.00 64.06 91 HIS A CA 1
ATOM 699 C C . HIS A 1 91 ? 12.396 -0.402 -1.978 1.00 64.06 91 HIS A C 1
ATOM 701 O O . HIS A 1 91 ? 11.867 0.710 -1.985 1.00 64.06 91 HIS A O 1
ATOM 707 N N . ARG A 1 92 ? 13.718 -0.567 -1.802 1.00 61.34 92 ARG A N 1
ATOM 708 C CA . ARG A 1 92 ? 14.681 0.530 -1.574 1.00 61.34 92 ARG A CA 1
ATOM 709 C C . ARG A 1 92 ? 15.176 1.161 -2.871 1.00 61.34 92 ARG A C 1
ATOM 711 O O . ARG A 1 92 ? 15.403 2.367 -2.926 1.00 61.34 92 ARG A O 1
ATOM 718 N N . VAL A 1 93 ? 15.353 0.354 -3.914 1.00 52.84 93 VAL A N 1
ATOM 719 C CA . VAL A 1 93 ? 15.792 0.830 -5.233 1.00 52.84 93 VAL A CA 1
ATOM 720 C C . VAL A 1 93 ? 14.601 1.498 -5.946 1.00 52.84 93 VAL A C 1
ATOM 722 O O . VAL A 1 93 ? 13.478 1.018 -5.852 1.00 52.84 93 VAL A O 1
ATOM 725 N N . PHE A 1 94 ? 14.821 2.636 -6.616 1.00 51.03 94 PHE A N 1
ATOM 726 C CA . PHE A 1 94 ? 13.816 3.390 -7.398 1.00 51.03 94 PHE A CA 1
ATOM 727 C C . PHE A 1 94 ? 12.536 3.847 -6.661 1.00 51.03 94 PHE A C 1
ATOM 729 O O . PHE A 1 94 ? 11.535 4.138 -7.314 1.00 51.03 94 PHE A O 1
ATOM 736 N N . HIS A 1 95 ? 12.547 3.962 -5.327 1.00 52.03 95 HIS A N 1
ATOM 737 C CA . HIS A 1 95 ? 11.381 4.405 -4.541 1.00 52.03 95 HIS A CA 1
ATOM 738 C C . HIS A 1 95 ? 10.104 3.572 -4.791 1.00 52.03 95 HIS A C 1
ATOM 740 O O . HIS A 1 95 ? 8.987 4.087 -4.706 1.00 52.03 95 HIS A O 1
ATOM 746 N N . HIS A 1 96 ? 10.254 2.268 -5.060 1.00 52.81 96 HIS A N 1
ATOM 747 C CA . HIS A 1 96 ? 9.133 1.341 -5.268 1.00 52.81 96 HIS A CA 1
ATOM 748 C C . HIS A 1 96 ? 8.202 1.205 -4.054 1.00 52.81 96 HIS A C 1
ATOM 750 O O . HIS A 1 96 ? 7.098 0.687 -4.202 1.00 52.81 96 HIS A O 1
ATOM 756 N N . ALA A 1 97 ? 8.594 1.721 -2.883 1.00 51.44 97 ALA A N 1
ATOM 757 C CA . ALA A 1 97 ? 7.722 1.833 -1.722 1.00 51.44 97 ALA A CA 1
ATOM 758 C C . ALA A 1 97 ? 6.359 2.445 -2.097 1.00 51.44 97 ALA A C 1
ATOM 760 O O . ALA A 1 97 ? 5.345 1.842 -1.813 1.00 51.44 97 ALA A O 1
ATOM 761 N N . ALA A 1 98 ? 6.269 3.523 -2.882 1.00 55.91 98 ALA A N 1
ATOM 762 C CA . ALA A 1 98 ? 4.962 4.124 -3.204 1.00 55.91 98 ALA A CA 1
ATOM 763 C C . ALA A 1 98 ? 3.943 3.176 -3.897 1.00 55.91 98 ALA A C 1
ATOM 765 O O . ALA A 1 98 ? 2.754 3.485 -3.942 1.00 55.91 98 ALA A O 1
ATOM 766 N N . GLN A 1 99 ? 4.379 2.027 -4.426 1.00 64.06 99 GLN A N 1
ATOM 767 C CA . GLN A 1 99 ? 3.553 1.108 -5.213 1.00 64.06 99 GLN A CA 1
ATOM 768 C C . GLN A 1 99 ? 2.694 0.152 -4.371 1.00 64.06 99 GLN A C 1
ATOM 770 O O . GLN A 1 99 ? 1.680 -0.324 -4.878 1.00 64.06 99 GLN A O 1
ATOM 775 N N . LEU A 1 100 ? 3.038 -0.117 -3.101 1.00 74.25 100 LEU A N 1
ATOM 776 C CA . LEU A 1 100 ? 2.212 -0.997 -2.255 1.00 74.25 100 LEU A CA 1
ATOM 777 C C . LEU A 1 100 ? 1.030 -0.263 -1.613 1.00 74.25 100 LEU A C 1
ATOM 779 O O . LEU A 1 100 ? 0.085 -0.913 -1.182 1.00 74.25 100 LEU A O 1
ATOM 783 N N . ALA A 1 101 ? 1.043 1.073 -1.575 1.00 77.31 101 ALA A N 1
ATOM 784 C CA . ALA A 1 101 ? 0.026 1.881 -0.895 1.00 77.31 101 ALA A CA 1
ATOM 785 C C . ALA A 1 101 ? -1.410 1.634 -1.391 1.00 77.31 101 ALA A C 1
ATOM 787 O O . ALA A 1 101 ? -2.364 1.751 -0.619 1.00 77.31 101 ALA A O 1
ATOM 788 N N . SER A 1 102 ? -1.565 1.263 -2.664 1.00 84.06 102 SER A N 1
ATOM 789 C CA . SER A 1 102 ? -2.863 0.979 -3.278 1.00 84.06 102 SER A CA 1
ATOM 790 C C . SER A 1 102 ? -3.287 -0.486 -3.172 1.00 84.06 102 SER A C 1
ATOM 792 O O . SER A 1 102 ? -4.484 -0.763 -3.232 1.00 84.06 102 SER A O 1
ATOM 794 N N . LEU A 1 103 ? -2.364 -1.434 -2.972 1.00 88.94 103 LEU A N 1
ATOM 795 C CA . LEU A 1 103 ? -2.690 -2.865 -2.912 1.00 88.94 103 LEU A CA 1
ATOM 796 C C . LEU A 1 103 ? -3.731 -3.244 -1.843 1.00 88.94 103 LEU A C 1
ATOM 798 O O . LEU A 1 103 ? -4.580 -4.081 -2.153 1.00 88.94 103 LEU A O 1
ATOM 802 N N . PRO A 1 104 ? -3.760 -2.630 -0.640 1.00 91.50 104 PRO A N 1
ATOM 803 C CA . PRO A 1 104 ? -4.778 -2.925 0.367 1.00 91.50 104 PRO A CA 1
ATOM 804 C C . PRO A 1 104 ? -6.214 -2.748 -0.134 1.00 91.50 104 PRO A C 1
ATOM 806 O O . PRO A 1 104 ? -7.119 -3.406 0.369 1.00 91.50 104 PRO A O 1
ATOM 809 N N . THR A 1 105 ? -6.441 -1.912 -1.156 1.00 91.44 105 THR A N 1
ATOM 810 C CA . THR A 1 105 ? -7.776 -1.703 -1.741 1.00 91.44 105 THR A CA 1
ATOM 811 C C . THR A 1 105 ? -8.357 -2.960 -2.398 1.00 91.44 105 THR A C 1
ATOM 813 O O . THR A 1 105 ? -9.573 -3.051 -2.555 1.00 91.44 105 THR A O 1
ATOM 816 N N . LEU A 1 106 ? -7.541 -3.985 -2.683 1.00 94.00 106 LEU A N 1
ATOM 817 C CA . LEU A 1 106 ? -8.032 -5.309 -3.083 1.00 94.00 106 LEU A CA 1
ATOM 818 C C . LEU A 1 106 ? -8.977 -5.917 -2.037 1.00 94.00 106 LEU A C 1
ATOM 820 O O . LEU A 1 106 ? -9.919 -6.613 -2.409 1.00 94.00 106 LEU A O 1
ATOM 824 N N . ALA A 1 107 ? -8.806 -5.596 -0.749 1.00 95.81 107 ALA A N 1
ATOM 825 C CA . ALA A 1 107 ? -9.685 -6.064 0.322 1.00 95.81 107 ALA A CA 1
ATOM 826 C C . ALA A 1 107 ? -11.139 -5.579 0.159 1.00 95.81 107 ALA A C 1
ATOM 828 O O . ALA A 1 107 ? -12.075 -6.257 0.589 1.00 95.81 107 ALA A O 1
ATOM 829 N N . VAL A 1 108 ? -11.352 -4.443 -0.512 1.00 94.06 108 VAL A N 1
ATOM 830 C CA . VAL A 1 108 ? -12.693 -3.933 -0.843 1.00 94.06 108 VAL A CA 1
ATOM 831 C C . VAL A 1 108 ? -13.405 -4.903 -1.782 1.00 94.06 108 VAL A C 1
ATOM 833 O O . VAL A 1 108 ? -14.577 -5.215 -1.593 1.00 94.06 108 VAL A O 1
ATOM 836 N N . ILE A 1 109 ? -12.682 -5.424 -2.773 1.00 94.44 109 ILE A N 1
ATOM 837 C CA . ILE A 1 109 ? -13.221 -6.348 -3.773 1.00 94.44 109 ILE A CA 1
ATOM 838 C C . ILE A 1 109 ? -13.331 -7.760 -3.182 1.00 94.44 109 ILE A C 1
ATOM 840 O O . ILE A 1 109 ? -14.382 -8.390 -3.269 1.00 94.44 109 ILE A O 1
ATOM 844 N N . GLU A 1 110 ? -12.263 -8.252 -2.551 1.00 96.62 110 GLU A N 1
ATOM 845 C CA . GLU A 1 110 ? -12.151 -9.648 -2.109 1.00 96.62 110 GLU A CA 1
ATOM 846 C C . GLU A 1 110 ? -12.924 -9.927 -0.805 1.00 96.62 110 GLU A C 1
ATOM 848 O O . GLU A 1 110 ? -13.461 -11.021 -0.614 1.00 96.62 110 GLU A O 1
ATOM 853 N N . LYS A 1 111 ? -13.027 -8.939 0.092 1.00 97.25 111 LYS A N 1
ATOM 854 C CA . LYS A 1 111 ? -13.640 -9.089 1.423 1.00 97.25 111 LYS A CA 1
ATOM 855 C C . LYS A 1 111 ? -14.743 -8.078 1.714 1.00 97.25 111 LYS A C 1
ATOM 857 O O . LYS A 1 111 ? -15.274 -8.096 2.820 1.00 97.25 111 LYS A O 1
ATOM 862 N N . SER A 1 112 ? -15.125 -7.211 0.772 1.00 95.50 112 SER A N 1
ATOM 863 C CA . SER A 1 112 ? -16.062 -6.106 1.054 1.00 95.50 112 SER A CA 1
ATOM 864 C C . SER A 1 112 ? -15.620 -5.259 2.255 1.00 95.50 112 SER A C 1
ATOM 866 O O . SER A 1 112 ? -16.456 -4.714 2.969 1.00 95.50 112 SER A O 1
ATOM 868 N N . ALA A 1 113 ? -14.311 -5.212 2.510 1.00 95.06 113 ALA A N 1
ATOM 869 C CA . ALA A 1 113 ? -13.729 -4.529 3.652 1.00 95.06 113 ALA A CA 1
ATOM 870 C C . ALA A 1 113 ? -13.643 -3.022 3.391 1.00 95.06 113 ALA A C 1
ATOM 872 O O . ALA A 1 113 ? -13.422 -2.587 2.258 1.00 95.06 113 ALA A O 1
ATOM 873 N N . PHE A 1 114 ? -13.766 -2.225 4.448 1.00 93.56 114 PHE A N 1
ATOM 874 C CA . PHE A 1 114 ? -13.372 -0.823 4.401 1.00 93.56 114 PHE A CA 1
ATOM 875 C C . PHE A 1 114 ? -11.857 -0.724 4.576 1.00 93.56 114 PHE A C 1
ATOM 877 O O . PHE A 1 114 ? -11.287 -1.385 5.442 1.00 93.56 114 PHE A O 1
ATOM 884 N N . VAL A 1 115 ? -11.204 0.118 3.779 1.00 92.12 115 VAL A N 1
ATOM 885 C CA . VAL A 1 115 ? -9.751 0.304 3.812 1.00 92.12 115 VAL A CA 1
ATOM 886 C C . VAL A 1 115 ? -9.457 1.788 3.906 1.00 92.12 115 VAL A C 1
ATOM 888 O O . VAL A 1 115 ? -9.980 2.568 3.119 1.00 92.12 115 VAL A O 1
ATOM 891 N N . SER A 1 116 ? -8.600 2.201 4.832 1.00 89.12 116 SER A N 1
ATOM 892 C CA . SER A 1 116 ? -8.347 3.629 5.050 1.00 89.12 116 SER A CA 1
ATOM 893 C C . SER A 1 116 ? -7.642 4.347 3.890 1.00 89.12 116 SER A C 1
ATOM 895 O O . SER A 1 116 ? -7.619 5.571 3.859 1.00 89.12 116 SER A O 1
ATOM 897 N N . THR A 1 117 ? -7.038 3.603 2.958 1.00 84.94 117 THR A N 1
ATOM 898 C CA . THR A 1 117 ? -6.416 4.126 1.725 1.00 84.94 117 THR A CA 1
ATOM 899 C C . THR A 1 117 ? -7.361 4.143 0.536 1.00 84.94 117 THR A C 1
ATOM 901 O O . THR A 1 117 ? -6.932 4.337 -0.602 1.00 84.94 117 THR A O 1
ATOM 904 N N . LEU A 1 118 ? -8.657 3.930 0.769 1.00 83.19 118 LEU A N 1
ATOM 905 C CA . LEU A 1 118 ? -9.661 4.185 -0.246 1.00 83.19 118 LEU A CA 1
ATOM 906 C C . LEU A 1 118 ? -9.571 5.671 -0.617 1.00 83.19 118 LEU A C 1
ATOM 908 O O . LEU A 1 118 ? -9.786 6.534 0.230 1.00 83.19 118 LEU A O 1
ATOM 912 N N . TYR A 1 119 ? -9.239 5.969 -1.873 1.00 75.88 119 TYR A N 1
ATOM 913 C CA . TYR A 1 119 ? -9.088 7.327 -2.411 1.00 75.88 119 TYR A CA 1
ATOM 914 C C . TYR A 1 119 ? -10.447 8.040 -2.565 1.00 75.88 119 TYR A C 1
ATOM 916 O O . TYR A 1 119 ? -10.775 8.588 -3.612 1.00 75.88 119 TYR A O 1
ATOM 924 N N . ALA A 1 120 ? -11.266 8.028 -1.517 1.00 80.12 120 ALA A N 1
ATOM 925 C CA . ALA A 1 120 ? -12.620 8.566 -1.487 1.00 80.12 120 ALA A CA 1
ATOM 926 C C . ALA A 1 120 ? -12.662 10.050 -1.083 1.00 80.12 120 ALA A C 1
ATOM 928 O O . ALA A 1 120 ? -13.635 10.511 -0.486 1.00 80.12 120 ALA A O 1
ATOM 929 N N . LEU A 1 121 ? -11.593 10.793 -1.384 1.00 78.75 121 LEU A N 1
ATOM 930 C CA . LEU A 1 121 ? -11.533 12.231 -1.155 1.00 78.75 121 LEU A CA 1
ATOM 931 C C . LEU A 1 121 ? -12.542 12.939 -2.072 1.00 78.75 121 LEU A C 1
ATOM 933 O O . LEU A 1 121 ? -12.469 12.756 -3.298 1.00 78.75 121 LEU A O 1
ATOM 937 N N . PRO A 1 122 ? -13.453 13.766 -1.521 1.00 76.75 122 PRO A N 1
ATOM 938 C CA . PRO A 1 122 ? -14.401 14.522 -2.328 1.00 76.75 122 PRO A CA 1
ATOM 939 C C . PRO A 1 122 ? -13.683 15.330 -3.415 1.00 76.75 122 PRO A C 1
ATOM 941 O O . PRO A 1 122 ? -12.750 16.079 -3.138 1.00 76.75 122 PRO A O 1
ATOM 944 N N . GLY A 1 123 ? -14.105 15.155 -4.668 1.00 77.69 123 GLY A N 1
ATOM 945 C CA . GLY A 1 123 ? -13.536 15.862 -5.819 1.00 77.69 123 GLY A CA 1
ATOM 946 C C . GLY A 1 123 ? -12.293 15.222 -6.452 1.00 77.69 123 GLY A C 1
ATOM 947 O O . GLY A 1 123 ? -11.901 15.665 -7.528 1.00 77.69 123 GLY A O 1
ATOM 948 N N . GLN A 1 124 ? -11.700 14.174 -5.862 1.00 79.94 124 GLN A N 1
ATOM 949 C CA . GLN A 1 124 ? -10.617 13.416 -6.511 1.00 79.94 124 GLN A CA 1
ATOM 950 C C . GLN A 1 124 ? -11.136 12.215 -7.307 1.00 79.94 124 GLN A C 1
ATOM 952 O O . GLN A 1 124 ? -10.678 11.961 -8.421 1.00 79.94 124 GLN A O 1
ATOM 957 N N . GLN A 1 125 ? -12.088 11.471 -6.739 1.00 80.06 125 GLN A N 1
ATOM 958 C CA . GLN A 1 125 ? -12.664 10.268 -7.342 1.00 80.06 125 GLN A CA 1
ATOM 959 C C . GLN A 1 125 ? -14.195 10.277 -7.214 1.00 80.06 125 GLN A C 1
ATOM 961 O O . GLN A 1 125 ? -14.725 10.901 -6.295 1.00 80.06 125 GLN A O 1
ATOM 966 N N . PRO A 1 126 ? -14.936 9.572 -8.091 1.00 84.31 126 PRO A N 1
ATOM 967 C CA . PRO A 1 126 ? -16.403 9.499 -8.049 1.00 84.31 126 PRO A CA 1
ATOM 968 C C . PRO A 1 126 ? -16.941 8.599 -6.915 1.00 84.31 126 PRO A C 1
ATOM 970 O O . PRO A 1 126 ? -18.028 8.034 -7.023 1.00 84.31 126 PRO A O 1
ATOM 973 N N . LEU A 1 127 ? -16.175 8.424 -5.839 1.00 84.50 127 LEU A N 1
ATOM 974 C CA . LEU A 1 127 ? -16.493 7.543 -4.725 1.00 84.50 127 LEU A CA 1
ATOM 975 C C . LEU A 1 127 ? -16.925 8.375 -3.519 1.00 84.50 127 LEU A C 1
ATOM 977 O O . LEU A 1 127 ? -16.198 9.262 -3.084 1.00 84.50 127 LEU A O 1
ATOM 981 N N . VAL A 1 128 ? -18.102 8.069 -2.971 1.00 86.62 128 VAL A N 1
ATOM 982 C CA . VAL A 1 128 ? -18.667 8.773 -1.813 1.00 86.62 128 VAL A CA 1
ATOM 983 C C . VAL A 1 128 ? -18.792 7.798 -0.652 1.00 86.62 128 VAL A C 1
ATOM 985 O O . VAL A 1 128 ? -19.511 6.799 -0.748 1.00 86.62 128 VAL A O 1
ATOM 988 N N . LEU A 1 129 ? -18.099 8.089 0.450 1.00 87.00 129 LEU A N 1
ATOM 989 C CA . LEU A 1 129 ? -18.264 7.349 1.697 1.00 87.00 129 LEU A CA 1
ATOM 990 C C . LEU A 1 129 ? -19.604 7.707 2.338 1.00 87.00 129 LEU A C 1
ATOM 992 O O . LEU A 1 129 ? -20.006 8.867 2.368 1.00 87.00 129 LEU A O 1
ATOM 996 N N . LYS A 1 130 ? -20.297 6.690 2.845 1.00 87.69 130 LYS A N 1
ATOM 997 C CA . LYS A 1 130 ? -21.558 6.838 3.579 1.00 87.69 130 LYS A CA 1
ATOM 998 C C . LYS A 1 130 ? -21.322 6.583 5.067 1.00 87.69 130 LYS A C 1
ATOM 1000 O O . LYS A 1 130 ? -20.390 5.841 5.388 1.00 87.69 130 LYS A O 1
ATOM 1005 N N . PRO A 1 131 ? -22.183 7.095 5.962 1.00 87.31 131 PRO A N 1
ATOM 1006 C CA . PRO A 1 131 ? -22.151 6.714 7.368 1.00 87.31 131 PRO A CA 1
ATOM 1007 C C . PRO A 1 131 ? -22.154 5.182 7.541 1.00 87.31 131 PRO A C 1
ATOM 1009 O O . PRO A 1 131 ? -22.885 4.499 6.816 1.00 87.31 131 PRO A O 1
ATOM 1012 N N . PRO A 1 132 ? -21.352 4.621 8.468 1.00 85.38 132 PRO A N 1
ATOM 1013 C CA . PRO A 1 132 ? -20.467 5.303 9.426 1.00 85.38 132 PRO A CA 1
ATOM 1014 C C . PRO A 1 132 ? -19.021 5.537 8.924 1.00 85.38 132 PRO A C 1
ATOM 1016 O O . PRO A 1 132 ? -18.135 5.825 9.729 1.00 85.38 132 PRO A O 1
ATOM 1019 N N . PHE A 1 133 ? -18.747 5.337 7.629 1.00 87.00 133 PHE A N 1
ATOM 1020 C CA . PHE A 1 133 ? -17.400 5.381 7.037 1.00 87.00 133 PHE A CA 1
ATOM 1021 C C . PHE A 1 133 ? -16.966 6.774 6.575 1.00 87.00 133 PHE A C 1
ATOM 1023 O O . PHE A 1 133 ? -15.789 6.989 6.307 1.00 87.00 133 PHE A O 1
ATOM 1030 N N . ASP A 1 134 ? -17.896 7.715 6.465 1.00 84.00 134 ASP A N 1
ATOM 1031 C CA . ASP A 1 134 ? -17.668 9.105 6.062 1.00 84.00 134 ASP A CA 1
ATOM 1032 C C . ASP A 1 134 ? -16.619 9.820 6.925 1.00 84.00 134 ASP A C 1
ATOM 1034 O O . ASP A 1 134 ? -15.774 10.532 6.391 1.00 84.00 134 ASP A O 1
ATOM 1038 N N . ARG A 1 135 ? -16.591 9.541 8.232 1.00 79.94 135 ARG A N 1
ATOM 1039 C CA . ARG A 1 135 ? -15.546 10.026 9.154 1.00 79.94 135 ARG A CA 1
ATOM 1040 C C . ARG A 1 135 ? -14.198 9.300 9.045 1.00 79.94 135 ARG A C 1
ATOM 1042 O O . ARG A 1 135 ? -13.210 9.770 9.596 1.00 79.94 135 ARG A O 1
ATOM 1049 N N . LEU A 1 136 ? -14.167 8.135 8.394 1.00 80.19 136 LEU A N 1
ATOM 1050 C CA . LEU A 1 136 ? -12.976 7.284 8.264 1.00 80.19 136 LEU A CA 1
ATOM 1051 C C . LEU A 1 136 ? -12.223 7.519 6.953 1.00 80.19 136 LEU A C 1
ATOM 1053 O O . LEU A 1 136 ? -11.092 7.051 6.802 1.00 80.19 136 LEU A O 1
ATOM 1057 N N . GLY A 1 137 ? -12.846 8.206 5.994 1.00 69.56 137 GLY A N 1
ATOM 1058 C CA . GLY A 1 137 ? -12.151 8.721 4.824 1.00 69.56 137 GLY A CA 1
ATOM 1059 C C . GLY A 1 137 ? -11.185 9.813 5.241 1.00 69.56 137 GLY A C 1
ATOM 1060 O O . GLY A 1 137 ? -11.559 10.703 6.002 1.00 69.56 137 GLY A O 1
ATOM 1061 N N . GLY A 1 138 ? -9.943 9.744 4.758 1.00 65.00 138 GLY A N 1
ATOM 1062 C CA . GLY A 1 138 ? -8.971 10.807 4.998 1.00 65.00 138 GLY A CA 1
ATOM 1063 C C . GLY A 1 138 ? -9.547 12.167 4.597 1.00 65.00 138 GLY A C 1
ATOM 1064 O O . GLY A 1 138 ? -10.228 12.281 3.578 1.00 65.00 138 GLY A O 1
ATOM 1065 N N . GLN A 1 139 ? -9.295 13.192 5.408 1.00 54.19 139 GLN A N 1
ATOM 1066 C CA . GLN A 1 139 ? -9.606 14.577 5.069 1.00 54.19 139 GLN A CA 1
ATOM 1067 C C . GLN A 1 139 ? -8.341 15.219 4.487 1.00 54.19 139 GLN A C 1
ATOM 1069 O O . GLN A 1 139 ? -7.372 15.448 5.200 1.00 54.19 139 GLN A O 1
ATOM 1074 N N . GLY A 1 140 ? -8.335 15.503 3.184 1.00 54.81 140 GLY A N 1
ATOM 1075 C CA . GLY A 1 140 ? -7.220 16.180 2.510 1.00 54.81 140 GLY A CA 1
ATOM 1076 C C . GLY A 1 140 ? -6.018 15.292 2.155 1.00 54.81 140 GLY A C 1
ATOM 1077 O O . GLY A 1 140 ? -6.095 14.067 2.169 1.00 54.81 140 GLY A O 1
ATOM 1078 N N . ASP A 1 141 ? -4.902 15.935 1.797 1.00 56.28 141 ASP A N 1
ATOM 1079 C CA . ASP A 1 141 ? -3.637 15.313 1.355 1.00 56.28 141 ASP A CA 1
ATOM 1080 C C . ASP A 1 141 ? -2.795 14.796 2.541 1.00 56.28 141 ASP A C 1
ATOM 1082 O O . ASP A 1 141 ? -1.582 14.996 2.625 1.00 56.28 141 ASP A O 1
ATOM 1086 N N . VAL A 1 142 ? -3.457 14.184 3.526 1.00 61.69 142 VAL A N 1
ATOM 1087 C CA . VAL A 1 142 ? -2.787 13.565 4.670 1.00 61.69 142 VAL A CA 1
ATOM 1088 C C . VAL A 1 142 ? -2.307 12.192 4.214 1.00 61.69 142 VAL A C 1
ATOM 1090 O O . VAL A 1 142 ? -3.101 11.325 3.849 1.00 61.69 142 VAL A O 1
ATOM 1093 N N . GLY A 1 143 ? -0.986 12.016 4.162 1.00 73.94 143 GLY A N 1
ATOM 1094 C CA . GLY A 1 143 ? -0.365 10.758 3.759 1.00 73.94 143 GLY A CA 1
ATOM 1095 C C . GLY A 1 143 ? -0.724 9.584 4.680 1.00 73.94 143 GLY A C 1
ATOM 1096 O O . GLY A 1 143 ? -1.478 9.703 5.643 1.00 73.94 143 GLY A O 1
ATOM 1097 N N . LEU A 1 144 ? -0.145 8.413 4.404 1.00 81.50 144 LEU A N 1
ATOM 1098 C CA . LEU A 1 144 ? -0.301 7.257 5.291 1.00 81.50 144 LEU A CA 1
ATOM 1099 C C . LEU A 1 144 ? 0.192 7.598 6.712 1.00 81.50 144 LEU A C 1
ATOM 1101 O O . LEU A 1 144 ? 1.327 8.085 6.827 1.00 81.50 144 LEU A O 1
ATOM 1105 N N . PRO A 1 145 ? -0.606 7.294 7.753 1.00 87.12 145 PRO A N 1
ATOM 1106 C CA . PRO A 1 145 ? -0.222 7.522 9.137 1.00 87.12 145 PRO A CA 1
ATOM 1107 C C . PRO A 1 145 ? 0.868 6.524 9.529 1.00 87.12 145 PRO A C 1
ATOM 1109 O O . PRO A 1 145 ? 0.950 5.426 8.958 1.00 87.12 145 PRO A O 1
ATOM 1112 N N . THR A 1 146 ? 1.715 6.904 10.476 1.00 86.44 146 THR A N 1
ATOM 1113 C CA . THR A 1 146 ? 2.775 6.041 10.995 1.00 86.44 146 THR A CA 1
ATOM 1114 C C . THR A 1 146 ? 2.368 5.310 12.273 1.00 86.44 146 THR A C 1
ATOM 1116 O O . THR A 1 146 ? 1.281 5.527 12.811 1.00 86.44 146 THR A O 1
ATOM 1119 N N . LEU A 1 147 ? 3.214 4.395 12.756 1.00 85.44 147 LEU A N 1
ATOM 1120 C CA . LEU A 1 147 ? 2.971 3.720 14.034 1.00 85.44 147 LEU A CA 1
ATOM 1121 C C . LEU A 1 147 ? 3.070 4.702 15.207 1.00 85.44 147 LEU A C 1
ATOM 1123 O O . LEU A 1 147 ? 2.282 4.611 16.148 1.00 85.44 147 LEU A O 1
ATOM 1127 N N . ASP A 1 148 ? 3.988 5.661 15.139 1.00 84.69 148 ASP A N 1
ATOM 1128 C CA . ASP A 1 148 ? 4.106 6.734 16.122 1.00 84.69 148 ASP A CA 1
ATOM 1129 C C . ASP A 1 148 ? 2.882 7.652 16.123 1.00 84.69 148 ASP A C 1
ATOM 1131 O O . ASP A 1 148 ? 2.440 8.038 17.203 1.00 84.69 148 ASP A O 1
ATOM 1135 N N . ASP A 1 149 ? 2.264 7.920 14.966 1.00 87.00 149 A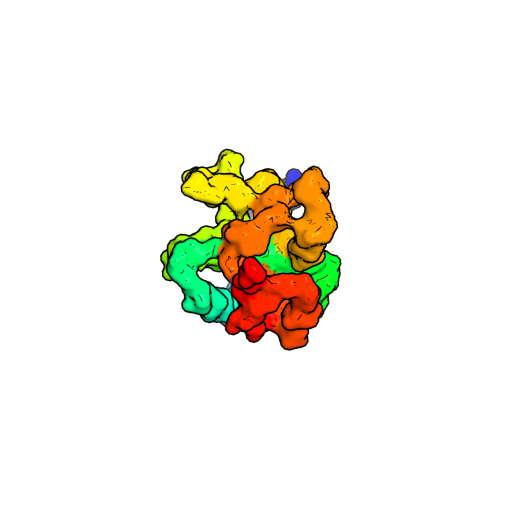SP A N 1
ATOM 1136 C CA . ASP A 1 149 ? 0.993 8.656 14.917 1.00 87.00 149 ASP A CA 1
ATOM 1137 C C . ASP A 1 149 ? -0.102 7.920 15.713 1.00 87.00 149 ASP A C 1
ATOM 1139 O O . ASP A 1 149 ? -0.864 8.544 16.455 1.00 87.00 149 ASP A O 1
ATOM 1143 N N . LEU A 1 150 ? -0.150 6.580 15.638 1.00 88.81 150 LEU A N 1
ATOM 1144 C CA . LEU A 1 150 ? -1.087 5.780 16.439 1.00 88.81 150 LEU A CA 1
ATOM 1145 C C . LEU A 1 150 ? -0.775 5.834 17.938 1.00 88.81 150 LEU A C 1
ATOM 1147 O O . LEU A 1 150 ? -1.699 5.931 18.748 1.00 88.81 150 LEU A O 1
ATOM 1151 N N . LYS A 1 151 ? 0.509 5.777 18.316 1.00 86.88 151 LYS A N 1
ATOM 1152 C CA . LYS A 1 151 ? 0.943 5.904 19.720 1.00 86.88 151 LYS A CA 1
ATOM 1153 C C . LYS A 1 151 ? 0.577 7.279 20.273 1.00 86.88 151 LYS A C 1
ATOM 1155 O O . LYS A 1 151 ? 0.010 7.375 21.359 1.00 86.88 151 LYS A O 1
ATOM 1160 N N . GLN A 1 152 ? 0.833 8.334 19.503 1.00 85.81 152 GLN A N 1
ATOM 1161 C CA . GLN A 1 152 ? 0.479 9.701 19.867 1.00 85.81 152 GLN A CA 1
ATOM 1162 C C . GLN A 1 152 ? -1.032 9.856 20.029 1.00 85.81 152 GLN A C 1
ATOM 1164 O O . GLN A 1 152 ? -1.461 10.424 21.032 1.00 85.81 152 GLN A O 1
ATOM 1169 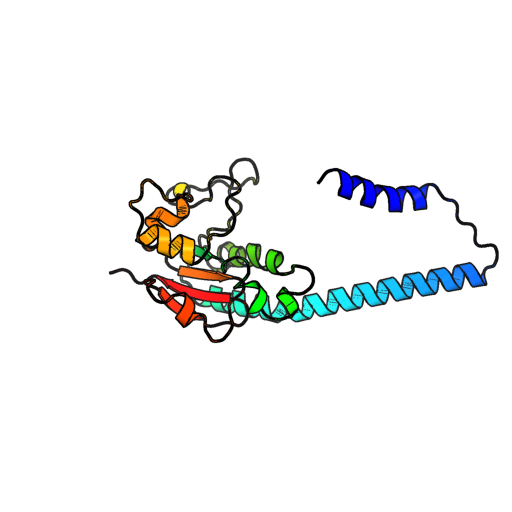N N . ALA A 1 153 ? -1.834 9.285 19.124 1.00 86.50 153 ALA A N 1
ATOM 1170 C CA . ALA A 1 153 ? -3.294 9.304 19.216 1.00 86.50 153 ALA A CA 1
ATOM 1171 C C . ALA A 1 153 ? -3.839 8.613 20.482 1.00 86.50 153 ALA A C 1
ATOM 1173 O O . ALA A 1 153 ? -4.903 8.992 20.960 1.00 86.50 153 ALA A O 1
ATOM 1174 N N . MET A 1 154 ? -3.115 7.643 21.058 1.00 84.00 154 MET A N 1
ATOM 1175 C CA . MET A 1 154 ? -3.481 7.027 22.344 1.00 84.00 154 MET A CA 1
ATOM 1176 C C . MET A 1 154 ? -3.152 7.910 23.554 1.00 84.00 154 MET A C 1
ATOM 1178 O O . MET A 1 154 ? -3.831 7.827 24.574 1.00 84.00 154 MET A O 1
ATOM 1182 N N . THR A 1 155 ? -2.086 8.713 23.471 1.00 78.88 155 THR A N 1
ATOM 1183 C CA . THR A 1 155 ? -1.591 9.527 24.597 1.00 78.88 155 THR A CA 1
ATOM 1184 C C . THR A 1 155 ? -2.108 10.963 24.604 1.00 78.88 155 THR A C 1
ATOM 1186 O O . THR A 1 155 ? -2.213 11.577 25.664 1.00 78.88 155 THR A O 1
ATOM 1189 N N . ALA A 1 156 ? -2.405 11.525 23.433 1.00 65.94 156 ALA A N 1
ATOM 1190 C CA . ALA A 1 156 ? -2.894 12.885 23.302 1.00 65.94 156 ALA A CA 1
ATOM 1191 C C . ALA A 1 156 ? -4.389 12.933 23.639 1.00 65.94 156 ALA A C 1
ATOM 1193 O O . ALA A 1 156 ? -5.176 12.134 23.135 1.00 65.94 156 ALA A O 1
ATOM 1194 N N . SER A 1 157 ? -4.805 13.907 24.456 1.00 56.94 157 SER A N 1
ATOM 1195 C CA . SER A 1 157 ? -6.228 14.251 24.539 1.00 56.94 157 SER A CA 1
ATOM 1196 C C . SER A 1 157 ? -6.721 14.617 23.136 1.00 56.94 157 SER A C 1
ATOM 1198 O O . SER A 1 157 ? -6.065 15.392 22.439 1.00 56.94 157 SER A O 1
ATOM 1200 N N . SER A 1 158 ? -7.856 14.033 22.736 1.00 54.78 158 SER A N 1
ATOM 1201 C CA . SER A 1 158 ? -8.417 13.983 21.369 1.00 54.78 158 SER A CA 1
ATOM 1202 C C . SER A 1 158 ? -8.472 15.318 20.596 1.00 54.78 158 SER A C 1
ATOM 1204 O O . SER A 1 158 ? -8.644 15.314 19.383 1.00 54.78 158 SER A O 1
ATOM 1206 N N . GLU A 1 159 ? -8.294 16.460 21.262 1.00 52.75 159 GLU A N 1
ATOM 1207 C CA . GLU A 1 159 ? -8.353 17.806 20.678 1.00 52.75 159 GLU A CA 1
ATOM 1208 C C . GLU A 1 159 ? -7.151 18.191 19.791 1.00 52.75 159 GLU A C 1
ATOM 1210 O O . GLU A 1 159 ? -7.285 19.107 18.986 1.00 52.75 159 GLU A O 1
ATOM 1215 N N . HIS A 1 160 ? -5.995 17.514 19.891 1.00 48.34 160 HIS A N 1
ATOM 1216 C CA . HIS A 1 160 ? -4.757 17.932 19.195 1.00 48.34 160 HIS A CA 1
ATOM 1217 C C . HIS A 1 160 ? -4.199 16.928 18.168 1.00 48.34 160 HIS A C 1
ATOM 1219 O O . HIS A 1 160 ? -3.131 17.167 17.603 1.00 48.34 160 HIS A O 1
ATOM 1225 N N . ALA A 1 161 ? -4.876 15.805 17.906 1.00 54.81 161 ALA A N 1
AT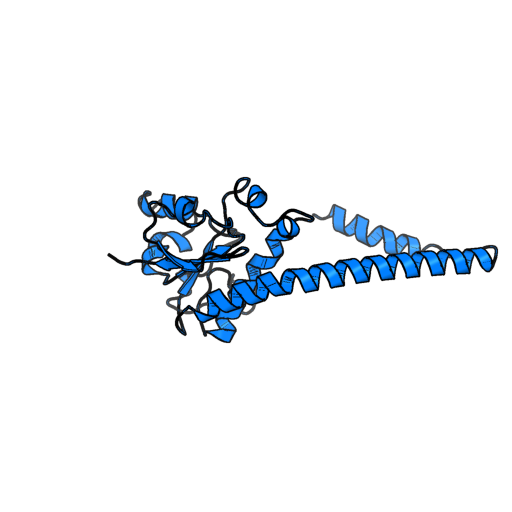OM 1226 C CA . ALA A 1 161 ? -4.396 14.828 16.925 1.00 54.81 161 ALA A CA 1
ATOM 1227 C C . ALA A 1 161 ? -4.645 15.333 15.484 1.00 54.81 161 ALA A C 1
ATOM 1229 O O . ALA A 1 161 ? -5.805 15.571 15.132 1.00 54.81 161 ALA A O 1
ATOM 1230 N N . PRO A 1 162 ? -3.600 15.474 14.640 1.00 59.47 162 PRO A N 1
ATOM 1231 C CA . PRO A 1 162 ? -3.706 16.123 13.330 1.00 59.47 162 PRO A CA 1
ATOM 1232 C C . PRO A 1 162 ? -4.515 15.329 12.291 1.00 59.47 162 PRO A C 1
ATOM 1234 O O . PRO A 1 162 ? -5.026 15.928 11.349 1.00 59.47 162 PRO A O 1
ATOM 1237 N N . ASP A 1 163 ? -4.664 14.009 12.455 1.00 75.75 163 ASP A N 1
ATOM 1238 C CA . ASP A 1 163 ? -5.501 13.171 11.587 1.00 75.75 163 ASP A CA 1
ATOM 1239 C C . ASP A 1 163 ? -6.718 12.636 12.361 1.00 75.75 163 ASP A C 1
ATOM 1241 O O . ASP A 1 163 ? -6.614 11.745 13.209 1.00 75.75 163 ASP A O 1
ATOM 1245 N N . GLN A 1 164 ? -7.900 13.177 12.050 1.00 74.31 164 GLN A N 1
ATOM 1246 C CA . GLN A 1 164 ? -9.161 12.796 12.690 1.00 74.31 164 GLN A CA 1
ATOM 1247 C C . GLN A 1 164 ? -9.487 11.305 12.507 1.00 74.31 164 GLN A C 1
ATOM 1249 O O . GLN A 1 164 ? -10.086 10.691 13.390 1.00 74.31 164 GLN A O 1
ATOM 1254 N N . ARG A 1 165 ? -9.040 10.694 11.402 1.00 77.19 165 ARG A N 1
ATOM 1255 C CA . ARG A 1 165 ? -9.277 9.276 11.096 1.00 77.19 165 ARG A CA 1
ATOM 1256 C C . ARG A 1 165 ? -8.663 8.346 12.134 1.00 77.19 165 ARG A C 1
ATOM 1258 O O . ARG A 1 165 ? -9.186 7.256 12.357 1.00 77.19 165 ARG A O 1
ATOM 1265 N N . ILE A 1 166 ? -7.543 8.747 12.736 1.00 86.12 166 ILE A N 1
ATOM 1266 C CA . ILE A 1 166 ? -6.831 7.912 13.703 1.00 86.12 166 ILE A CA 1
ATOM 1267 C C . ILE A 1 166 ? -7.151 8.275 15.154 1.00 86.12 166 ILE A C 1
ATOM 1269 O O . ILE A 1 166 ? -6.682 7.587 16.044 1.00 86.12 166 ILE A O 1
ATOM 1273 N N . GLN A 1 167 ? -7.979 9.287 15.434 1.00 85.75 167 GLN A N 1
ATOM 1274 C CA . GLN A 1 167 ? -8.310 9.672 16.818 1.00 85.75 167 GLN A CA 1
ATOM 1275 C C . GLN A 1 167 ? -8.959 8.534 17.615 1.00 85.75 167 GLN A C 1
ATOM 1277 O O . GLN A 1 167 ? -8.629 8.315 18.776 1.00 85.75 167 GLN A O 1
ATOM 1282 N N . ARG A 1 168 ? -9.870 7.789 16.982 1.00 87.38 168 ARG A N 1
ATOM 1283 C CA . ARG A 1 168 ? -10.594 6.657 17.585 1.00 87.38 168 ARG A CA 1
ATOM 1284 C C . ARG A 1 168 ? -10.249 5.343 16.897 1.00 87.38 168 ARG A C 1
ATOM 1286 O O . ARG A 1 168 ? -11.086 4.450 16.780 1.00 87.38 168 ARG A O 1
ATOM 1293 N N . TRP A 1 169 ? -9.009 5.216 16.422 1.00 90.06 169 TRP A N 1
ATOM 1294 C CA . TRP A 1 169 ? -8.601 4.110 15.555 1.00 90.06 169 TRP A CA 1
ATOM 1295 C C . TRP A 1 169 ? -8.868 2.720 16.157 1.00 90.06 169 TRP A C 1
ATOM 1297 O O . TRP A 1 169 ? -9.209 1.789 15.432 1.00 90.06 169 TRP A O 1
ATOM 1307 N N . GLN A 1 170 ? -8.774 2.599 17.483 1.00 91.56 170 GLN A N 1
ATOM 1308 C CA . GLN A 1 170 ? -9.004 1.361 18.237 1.00 91.56 170 GLN A CA 1
ATOM 1309 C C . GLN A 1 170 ? -10.469 0.879 18.178 1.00 91.56 170 GLN A C 1
ATOM 1311 O O . GLN A 1 170 ? -10.753 -0.317 18.268 1.00 91.56 170 GLN A O 1
ATOM 1316 N N . GLU A 1 171 ? -11.409 1.810 18.023 1.00 90.50 171 GLU A N 1
ATOM 1317 C CA . GLU A 1 171 ? -12.852 1.546 17.965 1.00 90.50 171 GLU A CA 1
ATOM 1318 C C . GLU A 1 171 ? -13.348 1.477 16.512 1.00 90.50 171 GLU A C 1
ATOM 1320 O O . GLU A 1 171 ? -14.229 0.685 16.141 1.00 90.50 171 GLU A O 1
ATOM 1325 N N . ASP A 1 172 ? -12.754 2.319 15.672 1.00 91.38 172 ASP A N 1
ATOM 1326 C CA . ASP A 1 172 ? -13.180 2.567 14.304 1.00 91.38 172 ASP A CA 1
ATOM 1327 C C . ASP A 1 172 ? -12.646 1.544 13.305 1.00 91.38 172 ASP A C 1
ATOM 1329 O O . ASP A 1 172 ? -13.237 1.371 12.237 1.00 91.38 172 ASP A O 1
ATOM 1333 N N . PHE A 1 173 ? -11.591 0.821 13.671 1.00 94.25 173 PHE A N 1
ATOM 1334 C CA . PHE A 1 173 ? -11.020 -0.247 12.869 1.00 94.25 173 PHE A CA 1
ATOM 1335 C C . PHE A 1 173 ? -11.037 -1.581 13.623 1.00 94.25 173 PHE A C 1
ATOM 1337 O O . PHE A 1 173 ? -11.248 -1.657 14.835 1.00 94.25 173 PHE A O 1
ATOM 1344 N N . ASP A 1 174 ? -10.865 -2.659 12.867 1.00 96.00 174 ASP A N 1
ATOM 1345 C CA . ASP A 1 174 ? -10.782 -4.028 13.376 1.00 96.00 174 ASP A CA 1
ATOM 1346 C C . ASP A 1 174 ? -9.359 -4.589 13.190 1.00 96.00 174 ASP A C 1
ATOM 1348 O O . ASP A 1 174 ? -8.882 -5.378 14.011 1.00 96.00 174 ASP A O 1
ATOM 1352 N N . HIS A 1 175 ? -8.654 -4.128 12.148 1.00 96.69 175 HIS A N 1
ATOM 1353 C CA . HIS A 1 175 ? -7.296 -4.556 11.802 1.00 96.69 175 HIS A CA 1
ATOM 1354 C C . HIS A 1 175 ? -6.389 -3.370 11.463 1.00 96.69 175 HIS A C 1
ATOM 1356 O O . HIS A 1 175 ? -6.846 -2.375 10.895 1.00 96.69 175 HIS A O 1
ATOM 1362 N N . VAL A 1 176 ? -5.095 -3.510 11.753 1.00 94.56 176 VAL A N 1
ATOM 1363 C CA . VAL A 1 176 ? -4.024 -2.613 11.297 1.00 94.56 176 VAL A CA 1
ATOM 1364 C C . VAL A 1 176 ? -3.136 -3.373 10.321 1.00 94.56 176 VAL A C 1
ATOM 1366 O O . VAL A 1 176 ? -2.624 -4.443 10.643 1.00 94.56 176 VAL A O 1
ATOM 1369 N N . LEU A 1 177 ? -2.952 -2.812 9.131 1.00 93.38 177 LEU A N 1
ATOM 1370 C CA . LEU A 1 177 ? -2.051 -3.318 8.107 1.00 93.38 177 LEU A CA 1
ATOM 1371 C C . LEU A 1 177 ? -0.852 -2.380 7.990 1.00 93.38 177 LEU A C 1
ATOM 1373 O O . LEU A 1 177 ? -0.992 -1.240 7.542 1.00 93.38 177 LEU A O 1
ATOM 1377 N N . LEU A 1 178 ? 0.322 -2.866 8.369 1.00 89.56 178 LEU A N 1
ATOM 1378 C CA . LEU A 1 178 ? 1.579 -2.146 8.232 1.00 89.56 178 LEU A CA 1
ATOM 1379 C C . LEU A 1 178 ? 2.190 -2.456 6.867 1.00 89.56 178 LEU A C 1
ATOM 1381 O O . LEU A 1 178 ? 2.556 -3.593 6.578 1.00 89.56 178 LEU A O 1
ATOM 1385 N N . LEU A 1 179 ? 2.283 -1.439 6.013 1.00 85.56 179 LEU A N 1
ATOM 1386 C CA . LEU A 1 179 ? 2.972 -1.547 4.730 1.00 85.56 179 LEU A CA 1
ATOM 1387 C C . LEU A 1 179 ? 4.479 -1.409 4.897 1.00 85.56 179 LEU A C 1
ATOM 1389 O O . LEU A 1 179 ? 4.938 -0.683 5.774 1.00 85.56 179 LEU A O 1
ATOM 1393 N N . TYR A 1 180 ? 5.233 -2.010 3.975 1.00 75.81 180 TYR A N 1
ATOM 1394 C CA . TYR A 1 180 ? 6.701 -2.021 4.003 1.00 75.81 180 TYR A CA 1
ATOM 1395 C C . TYR A 1 180 ? 7.213 -2.676 5.283 1.00 75.81 180 TYR A C 1
ATOM 1397 O O . TYR A 1 180 ? 8.098 -2.135 5.947 1.00 75.81 180 TYR A O 1
ATOM 1405 N N . GLY A 1 181 ? 6.592 -3.816 5.607 1.00 60.22 181 GLY A N 1
ATOM 1406 C CA . GLY A 1 181 ? 6.884 -4.635 6.771 1.00 60.22 181 GLY A CA 1
ATOM 1407 C C . GLY A 1 181 ? 8.382 -4.807 6.984 1.00 60.22 181 GLY A C 1
ATOM 1408 O O . GLY A 1 181 ? 9.187 -4.835 6.047 1.00 60.22 181 GLY A O 1
ATOM 1409 N N . TYR A 1 182 ? 8.756 -4.852 8.251 1.00 60.75 182 TYR A N 1
ATOM 1410 C CA . TYR A 1 182 ? 10.137 -4.708 8.697 1.00 60.75 182 TYR A CA 1
ATOM 1411 C C . TYR A 1 182 ? 10.934 -6.023 8.645 1.00 60.75 182 TYR A C 1
ATOM 1413 O O . TYR A 1 182 ? 12.098 -6.055 9.053 1.00 60.75 182 TYR A O 1
ATOM 1421 N N . GLY A 1 183 ? 10.328 -7.099 8.131 1.00 54.28 183 GLY A N 1
ATOM 1422 C CA . GLY A 1 183 ? 10.820 -8.454 8.343 1.00 54.28 183 GLY A CA 1
ATOM 1423 C C . GLY A 1 183 ? 10.723 -8.844 9.828 1.00 54.28 183 GLY A C 1
ATOM 1424 O O . GLY A 1 183 ? 10.021 -8.173 10.589 1.00 54.28 183 GLY A O 1
ATOM 1425 N N . PRO A 1 184 ? 11.434 -9.898 10.274 1.00 52.62 184 PRO A N 1
ATOM 1426 C CA . PRO A 1 184 ? 11.355 -10.365 11.658 1.00 52.62 184 PRO A CA 1
ATOM 1427 C C . PRO A 1 184 ? 11.739 -9.232 12.626 1.00 52.62 184 PRO A C 1
ATOM 1429 O O . PRO A 1 184 ? 12.896 -8.813 12.670 1.00 52.62 184 PRO A O 1
ATOM 1432 N N . GLY A 1 185 ? 10.750 -8.712 13.360 1.00 61.75 185 GLY A N 1
ATOM 1433 C CA . GLY A 1 185 ? 10.889 -7.529 14.223 1.00 61.75 185 GLY A CA 1
ATOM 1434 C C . GLY A 1 185 ? 9.667 -6.603 14.259 1.00 61.75 185 GLY A C 1
ATOM 1435 O O . GLY A 1 185 ? 9.621 -5.688 15.079 1.00 61.75 185 GLY A O 1
ATOM 1436 N N . ALA A 1 186 ? 8.643 -6.843 13.431 1.00 67.25 186 ALA A N 1
ATOM 1437 C CA . ALA A 1 186 ? 7.405 -6.057 13.445 1.00 67.25 186 ALA A CA 1
ATOM 1438 C C . ALA A 1 186 ? 6.717 -6.037 14.827 1.00 67.25 186 ALA A C 1
ATOM 1440 O O . ALA A 1 186 ? 6.163 -5.014 15.234 1.00 67.25 186 ALA A O 1
ATOM 1441 N N . ALA A 1 187 ? 6.821 -7.137 15.583 1.00 69.88 187 ALA A N 1
ATOM 1442 C CA . ALA A 1 187 ? 6.304 -7.254 16.946 1.00 69.88 187 ALA A CA 1
ATOM 1443 C C . ALA A 1 187 ? 6.908 -6.224 17.920 1.00 69.88 187 ALA A C 1
ATOM 1445 O O . ALA A 1 187 ? 6.193 -5.707 18.777 1.00 69.88 187 ALA A O 1
ATOM 1446 N N . ASP A 1 188 ? 8.191 -5.882 17.766 1.00 76.19 188 ASP A N 1
ATOM 1447 C CA . ASP A 1 188 ? 8.864 -4.915 18.639 1.00 76.19 188 ASP A CA 1
ATOM 1448 C C . ASP A 1 188 ? 8.388 -3.483 18.379 1.00 76.19 188 ASP A C 1
ATOM 1450 O O . ASP A 1 188 ? 8.280 -2.668 19.293 1.00 76.19 188 ASP A O 1
ATOM 1454 N N . LEU A 1 189 ? 8.031 -3.179 17.133 1.00 74.12 189 LEU A N 1
ATOM 1455 C CA . LEU A 1 189 ? 7.606 -1.841 16.719 1.00 74.12 189 LEU A CA 1
ATOM 1456 C C . LEU A 1 189 ? 6.201 -1.490 17.201 1.00 74.12 189 LEU A C 1
ATOM 1458 O O . LEU A 1 189 ? 5.910 -0.321 17.487 1.00 74.12 189 LEU A O 1
ATOM 1462 N N . VAL A 1 190 ? 5.351 -2.510 17.312 1.00 81.69 190 VAL A N 1
ATOM 1463 C CA . VAL A 1 190 ? 3.990 -2.389 17.835 1.00 81.69 190 VAL A CA 1
ATOM 1464 C C . VAL A 1 190 ? 3.916 -2.558 19.354 1.00 81.69 190 VAL A C 1
ATOM 1466 O O . VAL A 1 190 ? 2.817 -2.508 19.906 1.00 81.69 190 VAL A O 1
ATOM 1469 N N . GLN A 1 191 ? 5.047 -2.718 20.056 1.00 82.75 191 GLN A N 1
ATOM 1470 C CA . GLN A 1 191 ? 5.047 -2.751 21.521 1.00 82.75 191 GLN A CA 1
ATOM 1471 C C . GLN A 1 191 ? 4.370 -1.495 22.092 1.00 82.75 191 GLN A C 1
ATOM 1473 O O . GLN A 1 191 ? 4.627 -0.366 21.665 1.00 82.75 191 GLN A O 1
ATOM 1478 N N . GLY A 1 192 ? 3.474 -1.709 23.058 1.00 84.62 192 GLY A N 1
ATOM 1479 C CA . GLY A 1 192 ? 2.662 -0.655 23.674 1.00 84.62 192 GLY A CA 1
ATOM 1480 C C . GLY A 1 192 ? 1.371 -0.309 22.922 1.00 84.62 192 GLY A C 1
ATOM 1481 O O . GLY A 1 192 ? 0.546 0.423 23.464 1.00 84.62 192 GLY A O 1
ATOM 1482 N N . LEU A 1 193 ? 1.152 -0.852 21.720 1.00 88.75 193 LEU A N 1
ATOM 1483 C CA . LEU A 1 193 ? -0.130 -0.762 21.020 1.00 88.75 193 LEU A CA 1
ATOM 1484 C C . LEU A 1 193 ? -1.007 -1.986 21.350 1.00 88.75 193 LEU A C 1
ATOM 1486 O O . LEU A 1 193 ? -0.480 -3.086 21.528 1.00 88.75 193 LEU A O 1
ATOM 1490 N N . PRO A 1 194 ? -2.346 -1.846 21.392 1.00 92.69 194 PRO A N 1
ATOM 1491 C CA . PRO A 1 194 ? -3.274 -2.957 21.614 1.00 92.69 194 PRO A CA 1
ATOM 1492 C C . PRO A 1 194 ? -3.441 -3.796 20.335 1.00 92.69 194 PRO A C 1
ATOM 1494 O O . PRO A 1 194 ? -4.528 -3.906 19.768 1.00 92.69 194 PRO A O 1
ATOM 1497 N N . LEU A 1 195 ? -2.339 -4.354 19.838 1.00 93.12 195 LEU A N 1
ATOM 1498 C CA . LEU A 1 195 ? -2.257 -5.065 18.569 1.00 93.12 195 LEU A CA 1
ATOM 1499 C C . LEU A 1 195 ? -1.802 -6.504 18.793 1.00 93.12 195 LEU A C 1
ATOM 1501 O O . LEU A 1 195 ? -0.786 -6.764 19.432 1.00 93.12 195 LEU A O 1
ATOM 1505 N N . ARG A 1 196 ? -2.547 -7.451 18.223 1.00 92.31 196 ARG A N 1
ATOM 1506 C CA . ARG A 1 196 ? -2.177 -8.866 18.177 1.00 92.31 196 ARG A CA 1
ATOM 1507 C C . ARG A 1 196 ? -1.734 -9.230 16.759 1.00 92.31 196 ARG A C 1
ATOM 1509 O O . ARG A 1 196 ? -2.547 -9.077 15.847 1.00 92.31 196 ARG A O 1
ATOM 1516 N N . PRO A 1 197 ? -0.510 -9.743 16.547 1.00 91.81 197 PRO A N 1
ATOM 1517 C CA . PRO A 1 197 ? -0.061 -10.137 15.214 1.00 91.81 197 PRO A CA 1
ATOM 1518 C C . PRO A 1 197 ? -0.910 -11.293 14.665 1.00 91.81 197 PRO A C 1
ATOM 1520 O O . PRO A 1 197 ? -1.226 -12.245 15.385 1.00 91.81 197 PRO A O 1
ATOM 1523 N N . LEU A 1 198 ? -1.290 -11.183 13.392 1.00 92.56 198 LEU A N 1
ATOM 1524 C CA . LEU A 1 198 ? -1.962 -12.216 12.596 1.00 92.56 198 LEU A CA 1
ATOM 1525 C C . LEU A 1 198 ? -1.058 -12.728 11.469 1.00 92.56 198 LEU A C 1
ATOM 1527 O O . LEU A 1 198 ? -1.052 -13.926 11.194 1.00 92.56 198 LEU A O 1
ATOM 1531 N N . LEU A 1 199 ? -0.293 -11.828 10.848 1.00 90.75 199 LEU A N 1
ATOM 1532 C CA . LEU A 1 199 ? 0.699 -12.136 9.823 1.00 90.75 199 LEU A CA 1
ATOM 1533 C C . LEU A 1 199 ? 1.964 -11.316 10.090 1.00 90.75 199 LEU A C 1
ATOM 1535 O O . LEU A 1 199 ? 1.866 -10.102 10.257 1.00 90.75 199 LEU A O 1
ATOM 1539 N N . ASP A 1 200 ? 3.108 -11.997 10.101 1.00 87.88 200 ASP A N 1
ATOM 1540 C CA . ASP A 1 200 ? 4.455 -11.415 10.134 1.00 87.88 200 ASP A CA 1
ATOM 1541 C C . ASP A 1 200 ? 5.096 -11.694 8.769 1.00 87.88 200 ASP A C 1
ATOM 1543 O O . ASP A 1 200 ? 5.386 -12.848 8.431 1.00 87.88 200 ASP A O 1
ATOM 1547 N N . GLY A 1 201 ? 5.157 -10.663 7.933 1.00 83.50 201 GLY A N 1
ATOM 1548 C CA . GLY A 1 201 ? 5.450 -10.769 6.510 1.00 83.50 201 GLY A CA 1
ATOM 1549 C C . GLY A 1 201 ? 6.737 -10.057 6.104 1.00 83.50 201 GLY A C 1
ATOM 1550 O O . GLY A 1 201 ? 7.353 -9.301 6.851 1.00 83.50 201 GLY A O 1
ATOM 1551 N N . ALA A 1 202 ? 7.187 -10.305 4.874 1.00 80.25 202 ALA A N 1
ATOM 1552 C CA . ALA A 1 202 ? 8.375 -9.646 4.336 1.00 80.25 202 ALA A CA 1
ATOM 1553 C C . ALA A 1 202 ? 8.069 -8.258 3.747 1.00 80.25 202 ALA A C 1
ATOM 1555 O O . ALA A 1 202 ? 8.986 -7.471 3.519 1.00 80.25 202 ALA A O 1
ATOM 1556 N N . SER A 1 203 ? 6.808 -7.988 3.420 1.00 79.75 203 SER A N 1
ATOM 1557 C CA . SER A 1 203 ? 6.345 -6.793 2.711 1.00 79.75 203 SER A CA 1
ATOM 1558 C C . SER A 1 203 ? 5.207 -6.103 3.451 1.00 79.75 203 SER A C 1
ATOM 1560 O O . SER A 1 203 ? 5.075 -4.878 3.356 1.00 79.75 203 SER A O 1
ATOM 1562 N N . VAL A 1 204 ? 4.381 -6.874 4.159 1.00 87.81 204 VAL A N 1
ATOM 1563 C CA . VAL A 1 204 ? 3.256 -6.388 4.952 1.00 87.81 204 VAL A CA 1
ATOM 1564 C C . VAL A 1 204 ? 3.097 -7.187 6.236 1.00 87.81 204 VAL A C 1
ATOM 1566 O O . VAL A 1 204 ? 3.199 -8.407 6.229 1.00 87.81 204 VAL A O 1
ATOM 1569 N N . ASP A 1 205 ? 2.739 -6.493 7.309 1.00 90.06 205 ASP A N 1
ATOM 1570 C CA . ASP A 1 205 ? 2.378 -7.117 8.580 1.00 90.06 205 ASP A CA 1
ATOM 1571 C C . ASP A 1 205 ? 0.909 -6.825 8.886 1.00 90.06 205 ASP A C 1
ATOM 1573 O O . ASP A 1 205 ? 0.430 -5.702 8.691 1.00 90.06 205 ASP A O 1
ATOM 1577 N N . LEU A 1 206 ? 0.178 -7.838 9.354 1.00 93.56 206 LEU A N 1
ATOM 1578 C CA . LEU A 1 206 ? -1.233 -7.711 9.711 1.00 93.56 206 LEU A CA 1
ATOM 1579 C C . LEU A 1 206 ? -1.417 -7.915 11.207 1.00 93.56 206 LEU A C 1
ATOM 1581 O O . LEU A 1 206 ? -1.002 -8.932 11.767 1.00 93.56 206 LEU A O 1
ATOM 1585 N N . PHE A 1 207 ? -2.143 -6.994 11.827 1.00 94.38 207 PHE A N 1
ATOM 1586 C CA . PHE A 1 207 ? -2.473 -7.029 13.241 1.00 94.38 207 PHE A CA 1
ATOM 1587 C C . PHE A 1 207 ? -3.980 -6.920 13.455 1.00 94.38 207 PHE A C 1
ATOM 1589 O O . PHE A 1 207 ? -4.655 -6.116 12.813 1.00 94.38 207 PHE A O 1
ATOM 1596 N N . ARG A 1 208 ? -4.498 -7.677 14.423 1.00 95.94 208 ARG A N 1
ATOM 1597 C CA . ARG A 1 208 ? -5.847 -7.510 14.966 1.00 95.94 208 ARG A CA 1
ATOM 1598 C C . ARG A 1 208 ? -5.816 -6.503 16.106 1.00 95.94 208 ARG A C 1
ATOM 1600 O O . ARG A 1 208 ? -4.971 -6.614 16.994 1.00 95.94 208 ARG A O 1
ATOM 1607 N N . ILE A 1 209 ? -6.769 -5.581 16.124 1.00 95.38 209 ILE A N 1
ATOM 1608 C CA . ILE A 1 209 ? -6.940 -4.655 17.245 1.00 95.38 209 ILE A CA 1
ATOM 1609 C C . ILE A 1 209 ? -7.601 -5.398 18.409 1.00 95.38 209 ILE A C 1
ATOM 1611 O O . ILE A 1 209 ? -8.649 -6.030 18.250 1.00 95.38 209 ILE A O 1
ATOM 1615 N N . VAL A 1 210 ? -6.976 -5.339 19.583 1.00 93.38 210 VAL A N 1
ATOM 1616 C CA . VAL A 1 210 ? -7.502 -5.912 20.823 1.00 93.38 210 VAL A CA 1
ATOM 1617 C C . VAL A 1 210 ? -8.322 -4.840 21.533 1.00 93.38 210 VAL A C 1
ATOM 1619 O O . VAL A 1 210 ? -7.810 -3.771 21.852 1.00 93.38 210 VAL A O 1
ATOM 1622 N N . ARG A 1 211 ? -9.606 -5.118 21.762 1.00 85.69 211 ARG A N 1
ATOM 1623 C CA . ARG A 1 211 ? -10.483 -4.246 22.550 1.00 85.69 211 ARG A CA 1
ATOM 1624 C C . ARG A 1 211 ? -10.436 -4.710 24.005 1.00 85.69 211 ARG A C 1
ATOM 1626 O O . ARG A 1 211 ? -10.630 -5.903 24.246 1.00 85.69 211 ARG A O 1
ATOM 1633 N N . ASN A 1 212 ? -10.135 -3.788 24.918 1.00 60.94 212 ASN A N 1
ATOM 1634 C CA . ASN A 1 212 ? -10.340 -3.987 26.356 1.00 60.94 212 ASN A CA 1
ATOM 1635 C C . ASN A 1 212 ? -11.822 -3.862 26.709 1.00 60.94 212 ASN A C 1
ATOM 1637 O O . ASN A 1 212 ? -12.525 -3.097 26.009 1.00 60.94 212 ASN A O 1
#

pLDDT: mean 81.09, std 13.18, range [48.34, 97.25]

Foldseek 3Di:
DVVVVVVVVVVVVVVVVDDDDPPDVVVVVVVVVVVVVVVVVVVVVVVVLVVVCVQVLVQLVVLLVPDAAAFEEAEAEADPPLLLVQFDPSCNPPVVLVVCLCSNCVSCVVRVYHYLSPPCEPPPDPHHDDPPCNQLHWHPPDDGHHLVLLVCLVVDDLPPRPTSNNNPVLPRGFKYKYFSQRAPCNVVSCPPAQWDWPDRDNGMTMTTRDDD

Sequence (212 aa):
MLDQRFAILLAPLLIACTRFTPPRPAIAQALFAMLALLLLIRTGVVAHTWVAHRADLAEMRQAIAMIERGARMLVVRPEVGTGLRLAPQRHRVFHHAAQLASLPTLAVIEKSAFVSTLYALPGQQPLVLKPPFDRLGGQGDVGLPTLDDLKQAMTASSEHAPDQRIQRWQEDFDHVLLLYGYGPGAADLVQGLPLRPLLDGASVDLFRIVRN

Secondary structure (DSSP, 8-state):
-HHHHHHHHHHHHHHHH-----SSHHHHHHHHHHHHHHHHHHHHHHHHHHHHHHHHHHHHHHHHHHSPTT-EEEEEBPPTTHHHHHS-HHHHGGGGGGGTTTGGGHHHHHH--EETT----TTTSS----TTSTTTS--SS--PPBHHHHHHHHHS-TTS-S-HHHHTHHHH-SEEEEES--STTHHHHTTTSSEEEEE--SSEEEEEEPP-